Protein AF-0000000076797899 (afdb_homodimer)

Organism: Aegilops tauschii subsp. strangulata (NCBI:txid200361)

Radius of gyration: 22.34 Å; Cα contacts (8 Å, |Δi|>4): 438; chains: 2; bounding box: 58×106×41 Å

Secondary structure (DSSP, 8-state):
---------HHHHHHHHHHHHHHHHHHHHHHHHTSPPPSS--GGGT--PPPHHHHHHHHHHHHHHH--SBTSEEEEET-TTTHHHHHHHHTTBSEEEEEES-HHHHHHHHHHHHHTT-GGGEEEEE------S------/---------HHHHHHHHHHHHHHHHHHHHHHHHTSPPPSS--GGGT--PPPHHHHHHHHHHHHHHH--SBTSEEEEET-TTTHHHHHHHHTTBSEEEEEES-HHHHHHHHHHHHHTT-GGGEEEEE------S------

Structure (mmCIF, N/CA/C/O backbone):
data_AF-0000000076797899-model_v1
#
loop_
_entity.id
_entity.type
_entity.pdbx_description
1 pol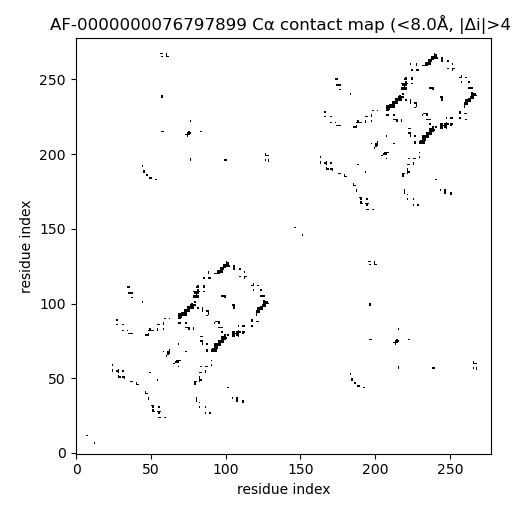ymer 'Methyltransferase small domain-containing protein'
#
loop_
_atom_site.group_PDB
_atom_site.id
_atom_site.type_symbol
_atom_site.label_atom_id
_atom_site.label_alt_id
_atom_site.label_comp_id
_atom_site.label_asym_id
_atom_site.label_entity_id
_atom_site.label_seq_id
_atom_site.pdbx_PDB_ins_code
_atom_site.Cartn_x
_atom_site.Cartn_y
_atom_site.Cartn_z
_atom_site.occupancy
_atom_site.B_iso_or_equiv
_atom_site.auth_seq_id
_atom_site.auth_comp_id
_atom_site.auth_asym_id
_atom_site.auth_atom_id
_atom_site.pdbx_PDB_model_num
ATOM 1 N N . ALA A 1 1 ? -27.312 48.469 20.828 1 38.84 1 ALA A N 1
ATOM 2 C CA . ALA A 1 1 ? -26.578 48.219 19.594 1 38.84 1 ALA A CA 1
ATOM 3 C C . ALA A 1 1 ? -26.172 46.75 19.484 1 38.84 1 ALA A C 1
ATOM 5 O O . ALA A 1 1 ? -25.344 46.281 20.266 1 38.84 1 ALA A O 1
ATOM 6 N N . GLY A 1 2 ? -27.016 45.688 19.062 1 38.16 2 GLY A N 1
ATOM 7 C CA . GLY A 1 2 ? -26.859 44.25 18.953 1 38.16 2 GLY A CA 1
ATOM 8 C C . GLY A 1 2 ? -25.797 43.844 17.953 1 38.16 2 GLY A C 1
ATOM 9 O O . GLY A 1 2 ? -25.781 44.344 16.812 1 38.16 2 GLY A O 1
ATOM 10 N N . ARG A 1 3 ? -24.562 43.531 18.344 1 47.59 3 ARG A N 1
ATOM 11 C CA . ARG A 1 3 ? -23.531 42.969 17.484 1 47.59 3 ARG A CA 1
ATOM 12 C C . ARG A 1 3 ? -24.078 41.875 16.562 1 47.59 3 ARG A C 1
ATOM 14 O O . ARG A 1 3 ? -24.516 40.844 17.047 1 47.59 3 ARG A O 1
ATOM 21 N N . GLU A 1 4 ? -24.781 42.125 15.523 1 46.66 4 GLU A N 1
ATOM 22 C CA . GLU A 1 4 ? -25.094 41.125 14.5 1 46.66 4 GLU A CA 1
ATOM 23 C C . GLU A 1 4 ? -23.828 40.406 14.023 1 46.66 4 GLU A C 1
ATOM 25 O O . GLU A 1 4 ? -22.891 41.062 13.547 1 46.66 4 GLU A O 1
ATOM 30 N N . GLY A 1 5 ? -23.375 39.281 14.602 1 52.5 5 GLY A N 1
ATOM 31 C CA . GLY A 1 5 ? -22.375 38.375 14.086 1 52.5 5 GLY A CA 1
ATOM 32 C C . GLY A 1 5 ? -22.469 38.156 12.586 1 52.5 5 GLY A C 1
ATOM 33 O O . GLY A 1 5 ? -23.5 37.656 12.094 1 52.5 5 GLY A O 1
ATOM 34 N N . THR A 1 6 ? -22.031 38.938 11.797 1 56.97 6 THR A N 1
ATOM 35 C CA . THR A 1 6 ? -22.031 38.781 10.352 1 56.97 6 THR A CA 1
ATOM 36 C C . THR A 1 6 ? -21.578 37.375 9.961 1 56.97 6 THR A C 1
ATOM 38 O O . THR A 1 6 ? -20.516 36.906 10.383 1 56.97 6 THR A O 1
ATOM 41 N N . SER A 1 7 ? -22.469 36.531 9.758 1 62.69 7 SER A N 1
ATOM 42 C CA . SER A 1 7 ? -22.219 35.219 9.172 1 62.69 7 SER A CA 1
ATOM 43 C C . SER A 1 7 ? -21.281 35.312 7.973 1 62.69 7 SER A C 1
ATOM 45 O O . SER A 1 7 ? -21.391 36.219 7.16 1 62.69 7 SER A O 1
ATOM 47 N N . PRO A 1 8 ? -20.219 34.719 8.07 1 69.25 8 PRO A N 1
ATOM 48 C CA . PRO A 1 8 ? -19.266 34.781 6.953 1 69.25 8 PRO A CA 1
ATOM 49 C C . PRO A 1 8 ? -19.938 34.5 5.605 1 69.25 8 PRO A C 1
ATOM 51 O O . PRO A 1 8 ? -20.906 33.75 5.535 1 69.25 8 PRO A O 1
ATOM 54 N N . THR A 1 9 ? -19.672 35.281 4.578 1 73.06 9 THR A N 1
ATOM 55 C CA . THR A 1 9 ? -20.125 35.094 3.211 1 73.06 9 THR A CA 1
ATOM 56 C C . THR A 1 9 ? -19.719 33.719 2.709 1 73.06 9 THR A C 1
ATOM 58 O O . THR A 1 9 ? -18.812 33.094 3.254 1 73.06 9 THR A O 1
ATOM 61 N N . PRO A 1 10 ? -20.469 33.125 1.783 1 72.25 10 PRO A N 1
ATOM 62 C CA . PRO A 1 10 ? -20.141 31.812 1.248 1 72.25 10 PRO A CA 1
ATOM 63 C C . PRO A 1 10 ? -18.688 31.703 0.803 1 72.25 10 PRO A C 1
ATOM 65 O O . PRO A 1 10 ? -18.047 30.672 1.004 1 72.25 10 PRO A O 1
ATOM 68 N N . ARG A 1 11 ? -18.172 32.75 0.248 1 74.56 11 ARG A N 1
ATOM 69 C CA . ARG A 1 11 ? -16.781 32.75 -0.181 1 74.56 11 ARG A CA 1
ATOM 70 C C . ARG A 1 11 ? -15.844 32.656 1.017 1 74.56 11 ARG A C 1
ATOM 72 O O . ARG A 1 11 ? -14.828 31.969 0.97 1 74.56 11 ARG A O 1
ATOM 79 N N . ARG A 1 12 ? -16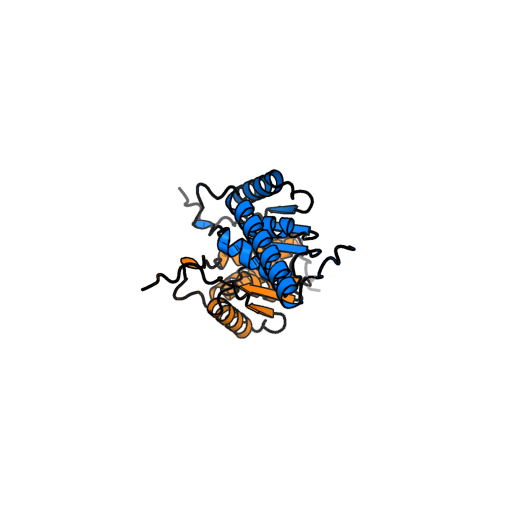.234 33.375 1.963 1 70.5 12 ARG A N 1
ATOM 80 C CA . ARG A 1 12 ? -15.406 33.344 3.166 1 70.5 12 ARG A CA 1
ATOM 81 C C . ARG A 1 12 ? -15.453 31.984 3.848 1 70.5 12 ARG A C 1
ATOM 83 O O . ARG A 1 12 ? -14.453 31.531 4.395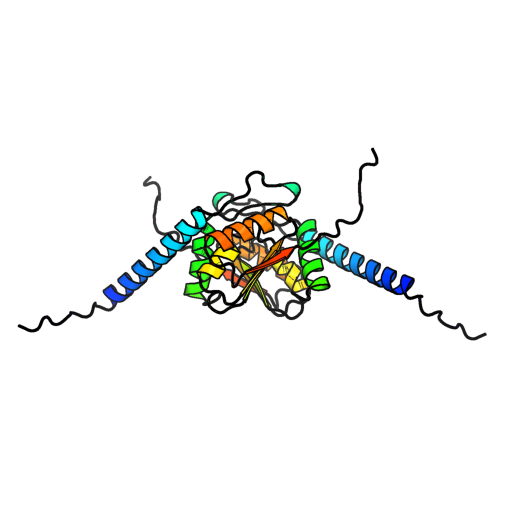 1 70.5 12 ARG A O 1
ATOM 90 N N . ARG A 1 13 ? -16.625 31.328 3.803 1 69.25 13 ARG A N 1
ATOM 91 C CA . ARG A 1 13 ? -16.766 30 4.398 1 69.25 13 ARG A CA 1
ATOM 92 C C . ARG A 1 13 ? -15.945 28.953 3.645 1 69.25 13 ARG A C 1
ATOM 94 O O . ARG A 1 13 ? -15.328 28.094 4.258 1 69.25 13 ARG A O 1
ATOM 101 N N . ARG A 1 14 ? -15.945 29.094 2.355 1 68.56 14 ARG A N 1
ATOM 102 C CA . ARG A 1 14 ? -15.156 28.172 1.548 1 68.56 14 ARG A CA 1
ATOM 103 C C . ARG A 1 14 ? -13.664 28.359 1.794 1 68.56 14 ARG A C 1
ATOM 105 O O . ARG A 1 14 ? -12.906 27.391 1.855 1 68.56 14 ARG A O 1
ATOM 112 N N . ARG A 1 15 ? -13.336 29.672 1.925 1 68.94 15 ARG A N 1
ATOM 113 C CA . ARG A 1 15 ? -11.938 29.984 2.203 1 68.94 15 ARG A CA 1
ATOM 114 C C . ARG A 1 15 ? -11.523 29.438 3.564 1 68.94 15 ARG A C 1
ATOM 116 O O . ARG A 1 15 ? -10.422 28.891 3.713 1 68.94 15 ARG A O 1
ATOM 123 N N . ARG A 1 16 ? -12.445 29.594 4.504 1 71.19 16 ARG A N 1
ATOM 124 C CA . ARG A 1 16 ? -12.125 29.109 5.84 1 71.19 16 ARG A CA 1
ATOM 125 C C . ARG A 1 16 ? -12 27.594 5.855 1 71.19 16 ARG A C 1
ATOM 127 O O . ARG A 1 16 ? -11.109 27.047 6.516 1 71.19 16 ARG A O 1
ATOM 134 N N . ARG A 1 17 ? -12.883 26.938 5.137 1 71.25 17 ARG A N 1
ATOM 135 C CA . ARG A 1 17 ? -12.797 25.484 5.062 1 71.25 17 ARG A CA 1
ATOM 136 C C . ARG A 1 17 ? -11.492 25.047 4.398 1 71.25 17 ARG A C 1
ATOM 138 O O . ARG A 1 17 ? -10.852 24.094 4.852 1 71.25 17 ARG A O 1
ATOM 145 N N . GLY A 1 18 ? -11.211 25.812 3.344 1 73.19 18 GLY A N 1
ATOM 146 C CA . GLY A 1 18 ? -9.953 25.562 2.658 1 73.19 18 GLY A CA 1
ATOM 147 C C . GLY A 1 18 ? -8.742 25.766 3.545 1 73.19 18 GLY A C 1
ATOM 148 O O . GLY A 1 18 ? -7.82 24.938 3.543 1 73.19 18 GLY A O 1
ATOM 149 N N . GLU A 1 19 ? -8.797 26.797 4.352 1 78.75 19 GLU A N 1
ATOM 150 C CA . GLU A 1 19 ? -7.707 27.078 5.277 1 78.75 19 GLU A CA 1
ATOM 151 C C . GLU A 1 19 ? -7.621 26.016 6.371 1 78.75 19 GLU A C 1
ATOM 153 O O . GLU A 1 19 ? -6.523 25.594 6.742 1 78.75 19 GLU A O 1
ATOM 158 N N . GLU A 1 20 ? -8.727 25.672 6.848 1 81.06 20 GLU A N 1
ATOM 159 C CA . GLU A 1 20 ? -8.758 24.641 7.879 1 81.06 20 GLU A CA 1
ATOM 160 C C . GLU A 1 20 ? -8.219 23.312 7.344 1 81.06 20 GLU A C 1
ATOM 162 O O . GLU A 1 20 ? -7.473 22.625 8.031 1 81.06 20 GLU A O 1
ATOM 167 N N . GLU A 1 21 ? -8.578 23.078 6.164 1 83.56 21 GLU A N 1
ATOM 168 C CA . GLU A 1 21 ? -8.102 21.844 5.527 1 83.56 21 GLU A CA 1
ATOM 169 C C . GLU A 1 21 ? -6.59 21.875 5.332 1 83.56 21 GLU A C 1
ATOM 171 O O . GLU A 1 21 ? -5.91 20.875 5.539 1 83.56 21 GLU A O 1
ATOM 176 N N . GLU A 1 22 ? -6.141 23 4.945 1 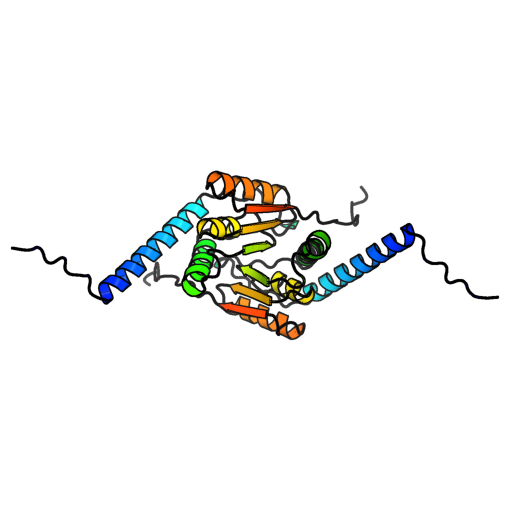84.75 22 GLU A N 1
ATOM 177 C CA . GLU A 1 22 ? -4.703 23.156 4.754 1 84.75 22 GLU A CA 1
ATOM 178 C C . GLU A 1 22 ? -3.945 22.984 6.066 1 84.75 22 GLU A C 1
ATOM 180 O O . GLU A 1 22 ? -2.852 22.422 6.09 1 84.75 22 GLU A O 1
ATOM 185 N N . MET A 1 23 ? -4.59 23.469 7.098 1 84.5 23 MET A N 1
ATOM 186 C CA . MET A 1 23 ? -3.963 23.344 8.406 1 84.5 23 MET A CA 1
ATOM 187 C C . MET A 1 23 ? -3.898 21.875 8.836 1 84.5 23 MET A C 1
ATOM 189 O O . MET A 1 23 ? -2.867 21.406 9.328 1 84.5 23 MET A O 1
ATOM 193 N N . LYS A 1 24 ? -4.969 21.188 8.586 1 90.31 24 LYS A N 1
ATOM 194 C CA . LYS A 1 24 ? -5.008 19.766 8.93 1 90.31 24 LYS A CA 1
ATOM 195 C C . LYS A 1 24 ? -3.973 18.984 8.125 1 90.31 24 LYS A C 1
ATOM 197 O O . LYS A 1 24 ? -3.33 18.078 8.656 1 90.31 24 LYS A O 1
ATOM 202 N N . LEU A 1 25 ? -3.848 19.406 6.875 1 91.75 25 LEU A N 1
ATOM 203 C CA . LEU A 1 25 ? -2.846 18.781 6.023 1 91.75 25 LEU A CA 1
ATOM 204 C C . LEU A 1 25 ? -1.438 19.062 6.539 1 91.75 25 LEU A C 1
ATOM 206 O O . LEU A 1 25 ? -0.607 18.156 6.613 1 91.75 25 LEU A O 1
ATOM 210 N N . LYS A 1 26 ? -1.156 20.266 6.922 1 93.38 26 LYS A N 1
ATOM 211 C CA . LYS A 1 26 ? 0.151 20.641 7.449 1 93.38 26 LYS A CA 1
ATOM 212 C C . LYS A 1 26 ? 0.44 19.938 8.766 1 93.38 26 LYS A C 1
ATOM 214 O O . LYS A 1 26 ? 1.571 19.5 9.016 1 93.38 26 LYS A O 1
ATOM 219 N N . GLN A 1 27 ? -0.584 19.828 9.531 1 95.38 27 GLN A N 1
ATOM 220 C CA . GLN A 1 27 ? -0.434 19.125 10.797 1 95.38 27 GLN A CA 1
ATOM 221 C C . GLN A 1 27 ? -0.107 17.641 10.562 1 95.38 27 GLN A C 1
ATOM 223 O O . GLN A 1 27 ? 0.79 17.094 11.203 1 95.38 27 GLN A O 1
ATOM 228 N N . LEU A 1 28 ? -0.826 17.062 9.672 1 96.12 28 LEU A N 1
ATOM 229 C CA . LEU A 1 28 ? -0.563 15.664 9.344 1 96.12 28 LEU A CA 1
ATOM 230 C C . LEU A 1 28 ? 0.855 15.492 8.812 1 96.12 28 LEU A C 1
ATOM 232 O O . LEU A 1 28 ? 1.572 14.578 9.227 1 96.12 28 LEU A O 1
ATOM 236 N N . GLU A 1 29 ? 1.265 16.344 7.93 1 96 29 GLU A N 1
ATOM 237 C CA . GLU A 1 29 ? 2.607 16.297 7.359 1 96 29 GLU A CA 1
ATOM 238 C C . GLU A 1 29 ? 3.674 16.438 8.438 1 96 29 GLU A C 1
ATOM 240 O O . GLU A 1 29 ? 4.691 15.75 8.414 1 96 29 GLU A O 1
ATOM 245 N N . GLY A 1 30 ? 3.422 17.359 9.336 1 97.62 30 GLY A N 1
ATOM 246 C CA . GLY A 1 30 ? 4.332 17.531 10.453 1 97.62 30 GLY A CA 1
ATOM 247 C C . GLY A 1 30 ? 4.473 16.297 11.312 1 97.62 30 GLY A C 1
ATOM 248 O O . GLY A 1 30 ? 5.586 15.898 11.664 1 97.62 30 GLY A O 1
ATOM 249 N N . LEU A 1 31 ? 3.412 15.648 11.633 1 97.19 31 LEU A N 1
ATOM 250 C CA . LEU A 1 31 ? 3.428 14.422 12.422 1 97.19 31 LEU A CA 1
ATOM 251 C C . LEU A 1 31 ? 4.188 13.32 11.695 1 97.19 31 LEU A C 1
ATOM 253 O O . LEU A 1 31 ? 5.012 12.625 12.297 1 97.19 31 LEU A O 1
ATOM 257 N N . LEU A 1 32 ? 3.963 13.211 10.438 1 97.19 32 LEU A N 1
ATOM 258 C CA . LEU A 1 32 ? 4.621 12.172 9.656 1 97.19 32 LEU A CA 1
ATOM 259 C C . LEU A 1 32 ? 6.113 12.453 9.523 1 97.19 32 LEU A C 1
ATOM 261 O O . LEU A 1 32 ? 6.918 11.531 9.414 1 97.19 32 LEU A O 1
ATOM 265 N N . GLY A 1 33 ? 6.441 13.734 9.523 1 97.19 33 GLY A N 1
ATOM 266 C CA . GLY A 1 33 ? 7.84 14.125 9.469 1 97.19 33 GLY A CA 1
ATOM 267 C C . GLY A 1 33 ? 8.625 13.688 10.695 1 97.19 33 GLY A C 1
ATOM 268 O O . GLY A 1 33 ? 9.859 13.602 10.648 1 97.19 33 GLY A O 1
ATOM 269 N N . GLY A 1 34 ? 7.969 13.367 11.758 1 96.88 34 GLY A N 1
ATOM 270 C CA . GLY A 1 34 ? 8.602 12.977 13.008 1 96.88 34 GLY A CA 1
ATOM 271 C C . GLY A 1 34 ? 8.711 11.469 13.172 1 96.88 34 GLY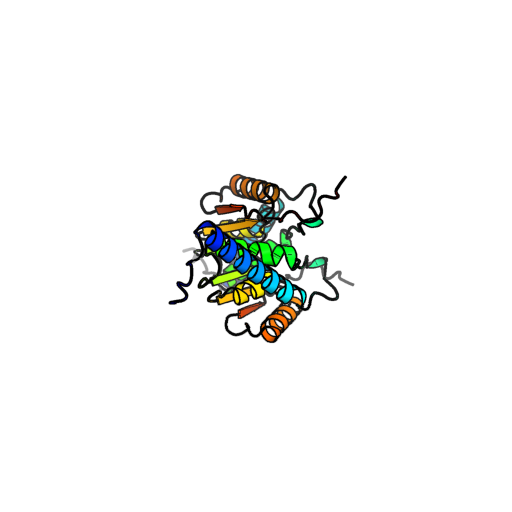 A C 1
ATOM 272 O O . GLY A 1 34 ? 9.273 10.984 14.156 1 96.88 34 GLY A O 1
ATOM 273 N N . LEU A 1 35 ? 8.297 10.719 12.227 1 97.06 35 LEU A N 1
ATOM 274 C CA . LEU A 1 35 ? 8.336 9.266 12.328 1 97.06 35 LEU A CA 1
ATOM 275 C C . LEU A 1 35 ? 9.773 8.75 12.211 1 97.06 35 LEU A C 1
ATOM 277 O O . LEU A 1 35 ? 10.578 9.32 11.461 1 97.06 35 LEU A O 1
ATOM 281 N N . THR A 1 36 ? 10.062 7.707 12.922 1 96.12 36 THR A N 1
ATOM 282 C CA . THR A 1 36 ? 11.352 7.035 12.773 1 96.12 36 THR A CA 1
ATOM 283 C C . THR A 1 36 ? 11.414 6.277 11.453 1 96.12 36 THR A C 1
ATOM 285 O O . THR A 1 36 ? 10.531 5.477 11.148 1 96.12 36 THR A O 1
ATOM 288 N N . GLN A 1 37 ? 12.398 6.637 10.734 1 94.56 37 GLN A N 1
ATOM 289 C CA . GLN A 1 37 ? 12.586 5.988 9.438 1 94.56 37 GLN A CA 1
ATOM 290 C C . GLN A 1 37 ? 13.711 4.957 9.5 1 94.56 37 GLN A C 1
ATOM 292 O O . GLN A 1 37 ? 14.391 4.836 10.523 1 94.56 37 GLN A O 1
ATOM 297 N N . PHE A 1 38 ? 13.812 4.23 8.336 1 92.38 38 PHE A N 1
ATOM 298 C CA . PHE A 1 38 ? 14.898 3.256 8.258 1 92.38 38 PHE A CA 1
ATOM 299 C C . PHE A 1 38 ? 16.25 3.936 8.453 1 92.38 38 PHE A C 1
ATOM 301 O O . PHE A 1 38 ? 16.547 4.926 7.785 1 92.38 38 PHE A O 1
ATOM 308 N N . SER A 1 39 ? 17 3.418 9.398 1 90.81 39 SER A N 1
ATOM 309 C CA . SER A 1 39 ? 18.359 3.912 9.531 1 90.81 39 SER A CA 1
ATOM 310 C C . SER A 1 39 ? 19.281 3.301 8.484 1 90.81 39 SER A C 1
ATOM 312 O O . SER A 1 39 ? 20.203 3.961 7.996 1 90.81 39 SER A O 1
ATOM 314 N N . ASP A 1 40 ? 19.031 2.041 8.125 1 91.06 40 ASP A N 1
ATOM 315 C CA . ASP A 1 40 ? 19.766 1.284 7.125 1 91.06 40 ASP A CA 1
ATOM 316 C C . ASP A 1 40 ? 18.812 0.488 6.227 1 91.06 40 ASP A C 1
ATOM 318 O O . ASP A 1 40 ? 18.672 -0.724 6.398 1 91.06 40 ASP A O 1
ATOM 322 N N . PRO A 1 41 ? 18.234 1.194 5.281 1 90 41 PRO A N 1
ATOM 323 C CA . PRO A 1 41 ? 17.281 0.479 4.426 1 90 41 PRO A CA 1
ATOM 324 C C . PRO A 1 41 ? 17.922 -0.683 3.672 1 90 41 PRO A C 1
ATOM 326 O O . PRO A 1 41 ? 19.062 -0.57 3.213 1 90 41 PRO A O 1
ATOM 329 N N . LYS A 1 42 ? 17.344 -1.815 3.656 1 90.31 42 LYS A N 1
ATOM 330 C CA . LYS A 1 42 ? 17.797 -2.998 2.928 1 90.31 42 LYS A CA 1
ATOM 331 C C . LYS A 1 42 ? 17.312 -2.969 1.481 1 90.31 42 LYS A C 1
ATOM 333 O O . LYS A 1 42 ? 16.172 -3.322 1.198 1 90.31 42 LYS A O 1
ATOM 338 N N . VAL A 1 43 ? 18.172 -2.676 0.609 1 85.62 43 VAL A N 1
ATOM 339 C CA . VAL A 1 43 ? 17.844 -2.537 -0.807 1 85.62 43 VAL A CA 1
ATOM 340 C C . VAL A 1 43 ? 17.359 -3.873 -1.359 1 85.62 43 VAL A C 1
ATOM 342 O O . VAL A 1 43 ? 16.469 -3.912 -2.203 1 85.62 43 VAL A O 1
ATOM 345 N N . GLU A 1 44 ? 17.938 -4.957 -0.736 1 86.62 44 GLU A N 1
ATOM 346 C CA . GLU A 1 44 ? 17.578 -6.297 -1.187 1 86.62 44 GLU A CA 1
ATOM 347 C C . GLU A 1 44 ? 16.125 -6.613 -0.865 1 86.62 44 GLU A C 1
ATOM 349 O O . GLU A 1 44 ? 15.5 -7.449 -1.525 1 86.62 44 GLU A O 1
ATOM 354 N N . LEU A 1 45 ? 15.555 -5.891 0.057 1 87 45 LEU A N 1
ATOM 355 C CA . LEU A 1 45 ? 14.164 -6.074 0.436 1 87 45 LEU A CA 1
ATOM 356 C C . LEU A 1 45 ? 13.289 -4.957 -0.125 1 87 45 LEU A C 1
ATOM 358 O O . LEU A 1 45 ? 12.102 -4.867 0.193 1 87 45 LEU A O 1
ATOM 362 N N . GLU A 1 46 ? 13.945 -4.074 -0.966 1 87.75 46 GLU A N 1
ATOM 363 C CA . GLU A 1 46 ? 13.227 -2.977 -1.606 1 87.75 46 GLU A CA 1
ATOM 364 C C . GLU A 1 46 ? 12.531 -2.094 -0.573 1 87.75 46 GLU A C 1
ATOM 366 O O . GLU A 1 46 ? 11.352 -1.778 -0.713 1 87.75 46 GLU A O 1
ATOM 371 N N . GLN A 1 47 ? 13.297 -1.738 0.373 1 89.5 47 GLN A N 1
ATOM 372 C CA . GLN A 1 47 ? 12.766 -0.879 1.426 1 89.5 47 GLN A CA 1
ATOM 373 C C . GLN A 1 47 ? 12.914 0.595 1.06 1 89.5 47 GLN A C 1
ATOM 375 O O . GLN A 1 47 ? 14.031 1.1 0.926 1 89.5 47 GLN A O 1
ATOM 380 N N . TYR A 1 48 ? 11.758 1.234 0.803 1 86.75 48 TYR A N 1
ATOM 381 C CA . TYR A 1 48 ? 11.664 2.664 0.532 1 86.75 48 TYR A CA 1
ATOM 382 C C . TYR A 1 48 ? 10.578 3.312 1.381 1 86.75 48 TYR A C 1
ATOM 384 O O . TYR A 1 48 ? 9.484 2.762 1.525 1 86.75 48 TYR A O 1
ATOM 392 N N . ALA A 1 49 ? 10.953 4.398 2 1 85.12 49 ALA A N 1
ATOM 393 C CA . ALA A 1 49 ? 9.953 5.113 2.793 1 85.12 49 ALA A CA 1
ATOM 394 C C . ALA A 1 49 ? 9.242 6.168 1.954 1 85.12 49 ALA A C 1
ATOM 396 O O . ALA A 1 49 ? 9.867 6.855 1.144 1 85.12 49 ALA A O 1
ATOM 397 N N . THR A 1 50 ? 7.945 6.219 2.068 1 89.56 50 THR A N 1
ATOM 398 C CA . THR A 1 50 ? 7.199 7.328 1.484 1 89.56 50 THR A CA 1
ATOM 399 C C . THR A 1 50 ? 7.398 8.602 2.299 1 89.56 50 THR A C 1
ATOM 401 O O . THR A 1 50 ? 7.164 8.617 3.51 1 89.56 50 THR A O 1
ATOM 404 N N . GLY A 1 51 ? 7.852 9.625 1.647 1 92.56 51 GLY A N 1
ATOM 405 C CA . GLY A 1 51 ? 8.078 10.883 2.344 1 92.56 51 GLY A CA 1
ATOM 406 C C . GLY A 1 51 ? 6.809 11.492 2.906 1 92.56 51 GLY A C 1
ATOM 407 O O . GLY A 1 51 ? 5.719 11.258 2.381 1 92.56 51 GLY A O 1
ATOM 408 N N . PRO A 1 52 ? 7.016 12.312 3.949 1 94.75 52 PRO A N 1
ATOM 409 C CA . PRO A 1 52 ? 5.859 12.906 4.625 1 94.75 52 PRO A CA 1
ATOM 410 C C . PRO A 1 52 ? 5.031 13.797 3.705 1 94.75 52 PRO A C 1
ATOM 412 O O . PRO A 1 52 ? 3.803 13.844 3.822 1 94.75 52 PRO A O 1
ATOM 415 N N . HIS A 1 53 ? 5.68 14.469 2.828 1 93.06 53 HIS A N 1
ATOM 416 C CA . HIS A 1 53 ? 4.977 15.375 1.928 1 93.06 53 HIS A CA 1
ATOM 417 C C . HIS A 1 53 ? 4.016 14.609 1.019 1 93.06 53 HIS A C 1
ATOM 419 O O . HIS A 1 53 ? 2.826 14.922 0.967 1 93.06 53 HIS A O 1
ATOM 425 N N . ILE A 1 54 ? 4.488 13.648 0.425 1 90.69 54 ILE A N 1
ATOM 426 C CA . ILE A 1 54 ? 3.686 12.852 -0.495 1 90.69 54 ILE A CA 1
ATOM 427 C C . ILE A 1 54 ? 2.643 12.055 0.287 1 90.69 54 ILE A C 1
ATOM 429 O O . ILE A 1 54 ? 1.464 12.039 -0.073 1 90.69 54 ILE A O 1
ATOM 433 N N . ALA A 1 55 ? 3.035 11.43 1.353 1 94.19 55 ALA A N 1
ATOM 434 C CA . ALA A 1 55 ? 2.139 10.609 2.166 1 94.19 55 ALA A CA 1
ATOM 435 C C . ALA A 1 55 ? 0.946 11.422 2.656 1 94.19 55 ALA A C 1
ATOM 437 O O . ALA A 1 55 ? -0.203 11 2.512 1 94.19 55 ALA A O 1
ATOM 438 N N . SER A 1 56 ? 1.234 12.602 3.201 1 94.75 56 SER A N 1
ATOM 439 C CA . SER A 1 56 ? 0.174 13.422 3.775 1 94.75 56 SER A CA 1
ATOM 440 C C . SER A 1 56 ? -0.824 13.859 2.707 1 94.75 56 SER A C 1
ATOM 442 O O . SER A 1 56 ? -2.037 13.758 2.906 1 94.75 56 SER A O 1
ATOM 444 N N . ARG A 1 57 ? -0.323 14.266 1.622 1 90.12 57 ARG A N 1
ATOM 445 C CA . ARG A 1 57 ? -1.192 14.766 0.562 1 90.12 57 ARG A CA 1
ATOM 446 C C . ARG A 1 57 ? -2.01 13.633 -0.055 1 90.12 57 ARG A C 1
ATOM 448 O O . ARG A 1 57 ? -3.201 13.797 -0.324 1 90.12 57 ARG A O 1
ATOM 455 N N . MET A 1 58 ? -1.344 12.531 -0.243 1 90.69 58 MET A N 1
ATOM 456 C CA . MET A 1 58 ? -2.037 11.375 -0.813 1 90.69 58 MET A CA 1
ATOM 457 C C . MET A 1 58 ? -3.193 10.938 0.081 1 90.69 58 MET A C 1
ATOM 459 O O . MET A 1 58 ? -4.324 10.797 -0.385 1 90.69 58 MET A O 1
ATOM 463 N N . LEU A 1 59 ? -2.975 10.805 1.306 1 92.94 59 LEU A N 1
ATOM 464 C CA . LEU A 1 59 ? -3.982 10.273 2.215 1 92.94 59 LEU A CA 1
ATOM 465 C C . LEU A 1 59 ? -5.027 11.328 2.549 1 92.94 59 LEU A C 1
ATOM 467 O O . LEU A 1 59 ? -6.211 11.016 2.701 1 92.94 59 LEU A O 1
ATOM 471 N N . TYR A 1 60 ? -4.543 12.547 2.652 1 91.12 60 TYR A N 1
ATOM 472 C CA . TYR A 1 60 ? -5.5 13.617 2.945 1 91.12 60 TYR A CA 1
ATOM 473 C C . TYR A 1 60 ? -6.496 13.781 1.807 1 91.12 60 TYR A C 1
ATOM 475 O O . TYR A 1 60 ? -7.699 13.922 2.043 1 91.12 60 TYR A O 1
ATOM 483 N N . THR A 1 61 ? -5.965 13.766 0.56 1 86.19 61 THR A N 1
ATOM 484 C CA . THR A 1 61 ? -6.832 13.859 -0.609 1 86.19 61 THR A CA 1
ATOM 485 C C . THR A 1 61 ? -7.762 12.656 -0.693 1 86.19 61 THR A C 1
ATOM 487 O O . THR A 1 61 ? -8.953 12.805 -0.983 1 86.19 61 THR A O 1
ATOM 490 N N . ALA A 1 62 ? -7.266 11.438 -0.452 1 87.75 62 ALA A N 1
ATOM 491 C CA . ALA A 1 62 ? -8.094 10.234 -0.456 1 87.75 62 ALA A CA 1
ATOM 492 C C . ALA A 1 62 ? -9.242 10.352 0.542 1 87.75 62 ALA A C 1
ATOM 494 O O . ALA A 1 62 ? -10.367 9.945 0.25 1 87.75 62 ALA A O 1
ATOM 495 N N . GLU A 1 63 ? -8.984 10.898 1.682 1 88.31 63 GLU A N 1
ATOM 496 C CA . GLU A 1 63 ? -10 11.055 2.719 1 88.31 63 GLU A CA 1
ATOM 497 C C . GLU A 1 63 ? -11.008 12.141 2.348 1 88.31 63 GLU A C 1
ATOM 499 O O . GLU A 1 63 ? -12.219 11.922 2.434 1 88.31 63 GLU A O 1
ATOM 504 N N . ASN A 1 64 ? -10.477 13.273 1.898 1 86 64 ASN A N 1
ATOM 505 C CA . ASN A 1 64 ? -11.328 14.438 1.688 1 86 64 ASN A CA 1
ATOM 506 C C . ASN A 1 64 ? -12.125 14.32 0.388 1 86 64 ASN A C 1
ATOM 508 O 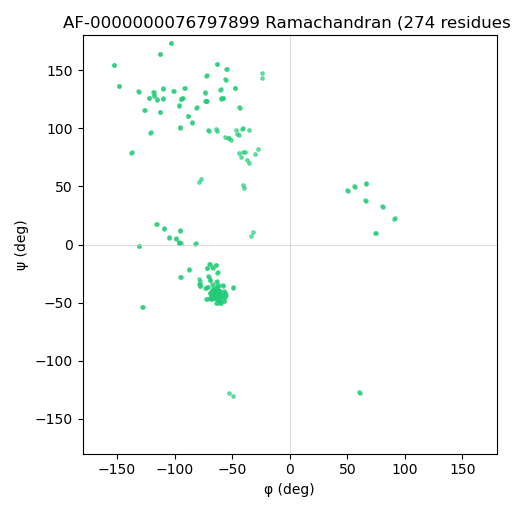O . ASN A 1 64 ? -13.242 14.836 0.29 1 86 64 ASN A O 1
ATOM 512 N N . SER A 1 65 ? -11.547 13.648 -0.592 1 81.25 65 SER A N 1
ATOM 513 C CA . SER A 1 65 ? -12.211 13.594 -1.893 1 81.25 65 SER A CA 1
ATOM 514 C C . SER A 1 65 ? -13.062 12.336 -2.021 1 81.25 65 SER A C 1
ATOM 516 O O . SER A 1 65 ? -14.086 12.344 -2.705 1 81.25 65 SER A O 1
ATOM 518 N N . PHE A 1 66 ? -12.68 11.25 -1.304 1 79.38 66 PHE A N 1
ATOM 519 C CA . PHE A 1 66 ? -13.336 9.984 -1.605 1 79.38 66 PHE A CA 1
ATOM 520 C C . PHE A 1 66 ? -13.82 9.305 -0.329 1 79.38 66 PHE A C 1
ATOM 522 O O . PHE A 1 66 ? -14.5 8.281 -0.385 1 79.38 66 PHE A O 1
ATOM 529 N N . ASP A 1 67 ? -13.57 9.898 0.792 1 82.88 67 ASP A N 1
ATOM 530 C CA . ASP A 1 67 ? -13.938 9.281 2.064 1 82.88 67 ASP A CA 1
ATOM 531 C C . ASP A 1 67 ? -13.438 7.84 2.139 1 82.88 67 ASP A C 1
ATOM 533 O O . ASP A 1 67 ? -14.18 6.941 2.535 1 82.88 67 ASP A O 1
ATOM 537 N N . ASP A 1 68 ? -12.211 7.703 1.764 1 83.75 68 ASP A N 1
ATOM 538 C CA . ASP A 1 68 ? -11.68 6.355 1.563 1 83.75 68 ASP A CA 1
ATOM 539 C C . ASP A 1 68 ? -10.883 5.891 2.781 1 83.75 68 ASP A C 1
ATOM 541 O O . ASP A 1 68 ? -10.32 4.797 2.777 1 83.75 68 ASP A O 1
ATOM 545 N N . ILE A 1 69 ? -10.852 6.664 3.883 1 90.62 69 ILE A N 1
ATOM 546 C CA . ILE A 1 69 ? -9.977 6.277 4.984 1 90.62 69 ILE A CA 1
ATOM 547 C C . ILE A 1 69 ? -10.766 6.25 6.289 1 90.62 69 ILE A C 1
ATOM 549 O O . ILE A 1 69 ? -10.859 5.211 6.949 1 90.62 69 ILE A O 1
ATOM 553 N N . SER A 1 70 ? -11.445 7.391 6.602 1 92.62 70 SER A N 1
ATOM 554 C CA . SER A 1 70 ? -12.164 7.488 7.863 1 92.62 70 SER A CA 1
ATOM 555 C C . SER A 1 70 ? -13.242 6.41 7.973 1 92.62 70 SER A C 1
ATOM 557 O O . SER A 1 70 ? -14.031 6.219 7.043 1 92.62 70 SER A O 1
ATOM 559 N N . GLY A 1 71 ? -13.172 5.672 9.031 1 92.69 71 GLY A N 1
ATOM 560 C CA . GLY A 1 71 ? -14.172 4.648 9.289 1 92.69 71 GLY A CA 1
ATOM 561 C C . GLY A 1 71 ? -14 3.418 8.414 1 92.69 71 GLY A C 1
ATOM 562 O O . GLY A 1 71 ? -14.852 2.525 8.414 1 92.69 71 GLY A O 1
ATOM 563 N N . LYS A 1 72 ? -12.898 3.326 7.703 1 89.69 72 LYS A N 1
ATOM 564 C CA . LYS A 1 72 ? -12.68 2.199 6.801 1 89.69 72 LYS A CA 1
ATOM 565 C C . LYS A 1 72 ? -11.531 1.318 7.289 1 89.69 72 LYS A C 1
ATOM 567 O O . LYS A 1 72 ? -10.82 1.682 8.227 1 89.69 72 LYS A O 1
ATOM 572 N N . VAL A 1 73 ? -11.523 0.162 6.715 1 88.06 73 VAL A N 1
ATOM 573 C CA . VAL A 1 73 ? -10.406 -0.743 6.961 1 88.06 73 VAL A CA 1
ATOM 574 C C . VAL A 1 73 ? -9.336 -0.557 5.883 1 88.06 73 VAL A C 1
ATOM 576 O O . VAL A 1 73 ? -9.648 -0.555 4.691 1 88.06 73 VAL A O 1
ATOM 579 N N . VAL A 1 74 ? -8.148 -0.312 6.363 1 89.62 74 VAL A N 1
ATOM 580 C CA . VAL A 1 74 ? -7.043 -0.061 5.445 1 89.62 74 VAL A CA 1
ATOM 581 C C . VAL A 1 74 ? -5.973 -1.137 5.621 1 89.62 74 VAL A C 1
ATOM 583 O O . VAL A 1 74 ? -5.582 -1.457 6.746 1 89.62 74 VAL A O 1
ATOM 586 N N . ALA A 1 75 ? -5.613 -1.716 4.496 1 88.88 75 ALA A N 1
ATOM 587 C CA . ALA A 1 75 ? -4.473 -2.625 4.473 1 88.88 75 ALA A CA 1
ATOM 588 C C . ALA A 1 75 ? -3.299 -2.012 3.711 1 88.88 75 ALA A C 1
ATOM 590 O O . ALA A 1 75 ? -3.484 -1.426 2.641 1 88.88 75 ALA A O 1
ATOM 591 N N . ASP A 1 76 ? -2.115 -2.082 4.254 1 92.06 76 ASP A N 1
ATOM 592 C CA . ASP A 1 76 ? -0.894 -1.574 3.637 1 92.06 76 ASP A CA 1
ATOM 593 C C . ASP A 1 76 ? 0.129 -2.691 3.443 1 92.06 76 ASP A C 1
ATOM 595 O O . ASP A 1 76 ? 0.862 -3.037 4.371 1 92.06 76 ASP A O 1
ATOM 599 N N . PHE A 1 77 ? 0.128 -3.25 2.188 1 91.25 77 PHE A N 1
ATOM 600 C CA . PHE A 1 77 ? 1.128 -4.258 1.854 1 91.25 77 PHE A CA 1
ATOM 601 C C . PHE A 1 77 ? 2.496 -3.617 1.654 1 91.25 77 PHE A C 1
ATOM 603 O O . PHE A 1 77 ? 2.629 -2.639 0.915 1 91.25 77 PHE A O 1
ATOM 610 N N . GLY A 1 78 ? 3.504 -4.188 2.301 1 91.69 78 GLY A N 1
ATOM 611 C CA . GLY A 1 78 ? 4.793 -3.516 2.32 1 91.69 78 GLY A CA 1
ATOM 612 C C . GLY A 1 78 ? 4.77 -2.201 3.078 1 91.69 78 GLY A C 1
ATOM 613 O O . GLY A 1 78 ? 5.215 -1.174 2.564 1 91.69 78 GLY A O 1
ATOM 614 N N . CYS A 1 79 ? 4.305 -2.254 4.246 1 93.75 79 CYS A N 1
ATOM 615 C CA . CYS A 1 79 ? 4.027 -1.026 4.984 1 93.75 79 CYS A CA 1
ATOM 616 C C . CYS A 1 79 ? 5.32 -0.35 5.422 1 93.75 79 CYS A C 1
ATOM 618 O O . CYS A 1 79 ? 5.324 0.833 5.77 1 93.75 79 CYS A O 1
ATOM 620 N N . GLY A 1 80 ? 6.449 -1.054 5.48 1 93.62 80 GLY A N 1
ATOM 621 C CA . GLY A 1 80 ? 7.707 -0.451 5.895 1 93.62 80 GLY A CA 1
ATOM 622 C C . GLY A 1 80 ? 7.664 0.105 7.305 1 93.62 80 GLY A C 1
ATOM 623 O O . GLY A 1 80 ? 7.234 -0.579 8.234 1 93.62 80 GLY A O 1
ATOM 624 N N . CYS A 1 81 ? 8.039 1.319 7.441 1 95.31 81 CYS A N 1
ATOM 625 C CA . CYS A 1 81 ? 8.047 1.946 8.758 1 95.31 81 CYS A CA 1
ATOM 626 C C . CYS A 1 81 ? 6.652 2.438 9.141 1 95.31 81 CYS A C 1
ATOM 628 O O . CYS A 1 81 ? 6.473 3.055 10.188 1 95.31 81 CYS A O 1
ATOM 630 N N . GLY A 1 82 ? 5.703 2.221 8.312 1 95.38 82 GLY A N 1
ATOM 631 C CA . GLY A 1 82 ? 4.305 2.426 8.656 1 95.38 82 GLY A CA 1
ATOM 632 C C . GLY A 1 82 ? 3.812 3.826 8.352 1 95.38 82 GLY A C 1
ATOM 633 O O . GLY A 1 82 ? 2.848 4.297 8.961 1 95.38 82 GLY A O 1
ATOM 634 N N . THR A 1 83 ? 4.465 4.531 7.457 1 96 83 THR A N 1
ATOM 635 C CA . THR A 1 83 ? 4.117 5.926 7.191 1 96 83 THR A CA 1
ATOM 636 C C . THR A 1 83 ? 2.676 6.043 6.711 1 96 83 THR A C 1
ATOM 638 O O . THR A 1 83 ? 1.885 6.797 7.277 1 96 83 THR A O 1
ATOM 641 N N . LEU A 1 84 ? 2.279 5.262 5.715 1 95.25 84 LEU A N 1
ATOM 642 C CA . LEU A 1 84 ? 0.927 5.336 5.172 1 95.25 84 LEU A CA 1
ATOM 643 C C . LEU A 1 84 ? -0.081 4.723 6.141 1 95.25 84 LEU A C 1
ATOM 645 O O . LEU A 1 84 ? -1.194 5.23 6.289 1 95.25 84 LEU A O 1
ATOM 649 N N . ALA A 1 85 ? 0.341 3.688 6.77 1 95 85 ALA A N 1
ATOM 650 C CA . ALA A 1 85 ? -0.519 3.041 7.758 1 95 85 ALA A CA 1
ATOM 651 C C . ALA A 1 85 ? -0.823 3.982 8.922 1 95 85 ALA A C 1
ATOM 653 O O . ALA A 1 85 ? -1.983 4.152 9.305 1 95 85 ALA A O 1
ATOM 654 N N . VAL A 1 86 ? 0.182 4.609 9.453 1 96.31 86 VAL A N 1
ATOM 655 C CA . VAL A 1 86 ? 0.026 5.539 10.562 1 96.31 86 VAL A CA 1
ATOM 656 C C . VAL A 1 86 ? -0.83 6.727 10.133 1 96.31 86 VAL A C 1
ATOM 658 O O . VAL A 1 86 ? -1.729 7.152 10.859 1 96.31 86 VAL A O 1
ATOM 661 N N . ALA A 1 87 ? -0.52 7.238 8.945 1 96.31 87 ALA A N 1
ATOM 662 C CA . ALA A 1 87 ? -1.315 8.344 8.414 1 96.31 87 ALA A CA 1
ATOM 663 C C . ALA A 1 87 ? -2.791 7.965 8.336 1 96.31 87 ALA A C 1
ATOM 665 O O . ALA A 1 87 ? -3.664 8.766 8.68 1 96.31 87 ALA A O 1
ATOM 666 N N . SER A 1 88 ? -3.094 6.762 7.91 1 95.56 88 SER A N 1
ATOM 667 C CA . SER A 1 88 ? -4.469 6.285 7.824 1 95.56 88 SER A CA 1
ATOM 668 C C . SER A 1 88 ? -5.145 6.281 9.188 1 95.56 88 SER A C 1
ATOM 670 O O . SER A 1 88 ? -6.297 6.699 9.32 1 95.56 88 SER A O 1
ATOM 672 N N . ALA A 1 89 ? -4.41 5.836 10.156 1 95.44 89 ALA A N 1
ATOM 673 C CA . ALA A 1 89 ? -4.934 5.812 11.516 1 95.44 89 ALA A CA 1
ATOM 674 C C . ALA A 1 89 ? -5.203 7.227 12.023 1 95.44 89 ALA A C 1
ATOM 676 O O . ALA A 1 89 ? -6.23 7.48 12.656 1 95.44 89 ALA A O 1
ATOM 677 N N . LEU A 1 90 ? -4.297 8.133 11.766 1 95.44 90 LEU A N 1
ATOM 678 C CA . LEU A 1 90 ? -4.438 9.523 12.188 1 95.44 90 LEU A CA 1
ATOM 679 C C . LEU A 1 90 ? -5.652 10.172 11.523 1 95.44 90 LEU A C 1
ATOM 681 O O . LEU A 1 90 ? -6.207 11.133 12.047 1 95.44 90 LEU A O 1
ATOM 685 N N . LEU A 1 91 ? -6.082 9.641 10.367 1 94.56 91 LEU A N 1
ATOM 686 C CA . LEU A 1 91 ? -7.242 10.148 9.641 1 94.56 91 LEU A CA 1
ATOM 687 C C . LEU A 1 91 ? -8.492 9.359 10 1 94.56 91 LEU A C 1
ATOM 689 O O . LEU A 1 91 ? -9.477 9.367 9.25 1 94.56 91 LEU A O 1
ATOM 693 N N . ASP A 1 92 ? -8.406 8.57 11.039 1 94.62 92 ASP A N 1
ATOM 694 C CA . ASP A 1 92 ? -9.547 7.93 11.695 1 94.62 92 ASP A CA 1
ATOM 695 C C . ASP A 1 92 ? -10 6.691 10.922 1 94.62 92 ASP A C 1
ATOM 697 O O . ASP A 1 92 ? -11.195 6.414 10.828 1 94.62 92 ASP A O 1
ATOM 701 N N . ALA A 1 93 ? -9.055 6.051 10.336 1 93.94 93 ALA A N 1
ATOM 702 C CA . ALA A 1 93 ? -9.383 4.715 9.844 1 93.94 93 ALA A CA 1
ATOM 703 C C . ALA A 1 93 ? -9.922 3.836 10.977 1 93.94 93 ALA A C 1
ATOM 705 O O . ALA A 1 93 ? -9.461 3.93 12.117 1 93.94 93 ALA A O 1
ATOM 706 N N . GLU A 1 94 ? -10.93 2.994 10.617 1 93.44 94 GLU A N 1
ATOM 707 C CA . GLU A 1 94 ? -11.477 2.098 11.633 1 93.44 94 GLU A CA 1
ATOM 708 C C . GLU A 1 94 ? -10.445 1.061 12.07 1 93.44 94 GLU A C 1
ATOM 710 O O . GLU A 1 94 ? -10.273 0.815 13.266 1 93.44 94 GLU A O 1
ATOM 715 N N . HIS A 1 95 ? -9.789 0.477 11.141 1 92.5 95 HIS A N 1
ATOM 716 C CA . HIS A 1 95 ? -8.734 -0.505 11.375 1 92.5 95 HIS A CA 1
ATOM 717 C C . HIS A 1 95 ? -7.672 -0.443 10.281 1 92.5 95 HIS A C 1
ATOM 719 O O . HIS A 1 95 ? -7.992 -0.277 9.109 1 92.5 95 HIS A O 1
ATOM 725 N N . VAL A 1 96 ? -6.414 -0.511 10.789 1 93.62 96 VAL A N 1
ATOM 726 C CA . VAL A 1 96 ? -5.289 -0.483 9.859 1 93.62 96 VAL A CA 1
ATOM 727 C C . VAL A 1 96 ? -4.43 -1.731 10.047 1 93.62 96 VAL A C 1
ATOM 729 O O . VAL A 1 96 ? -4.035 -2.055 11.164 1 93.62 96 VAL A O 1
ATOM 732 N N . THR A 1 97 ? -4.23 -2.416 8.953 1 91.38 97 THR A N 1
ATOM 733 C CA . THR A 1 97 ? -3.328 -3.562 8.977 1 91.38 97 THR A CA 1
ATOM 734 C C . THR A 1 97 ? -2.082 -3.287 8.141 1 91.38 97 THR A C 1
ATOM 736 O O . THR A 1 97 ? -2.18 -3.035 6.934 1 91.38 97 THR A O 1
ATOM 739 N N . GLY A 1 98 ? -0.948 -3.201 8.734 1 92.69 98 GLY A N 1
ATOM 740 C CA . GLY A 1 98 ? 0.333 -3.125 8.047 1 92.69 98 GLY A CA 1
ATOM 741 C C . GLY A 1 98 ? 1.004 -4.477 7.887 1 92.69 98 GLY A C 1
ATOM 742 O O . GLY A 1 98 ? 1.214 -5.191 8.867 1 92.69 98 GLY A O 1
ATOM 743 N N . ILE A 1 99 ? 1.344 -4.82 6.676 1 91.19 99 ILE A N 1
ATOM 744 C CA . ILE A 1 99 ? 1.951 -6.113 6.375 1 91.19 99 ILE A CA 1
ATOM 745 C C . ILE A 1 99 ? 3.344 -5.902 5.785 1 91.19 99 ILE A C 1
ATOM 747 O O . ILE A 1 99 ? 3.527 -5.074 4.891 1 91.19 99 ILE A O 1
ATOM 751 N N . ASP A 1 100 ? 4.34 -6.602 6.285 1 92.19 100 ASP A N 1
ATOM 752 C CA . ASP A 1 100 ? 5.703 -6.531 5.762 1 92.19 100 ASP A CA 1
ATOM 753 C C . ASP A 1 100 ? 6.453 -7.836 6.016 1 92.19 100 ASP A C 1
ATOM 755 O O . ASP A 1 100 ? 6.105 -8.594 6.922 1 92.19 100 ASP A O 1
ATOM 759 N N . ILE A 1 101 ? 7.367 -8.078 5.242 1 89.38 101 ILE A N 1
ATOM 760 C CA . ILE A 1 101 ? 8.125 -9.32 5.363 1 89.38 101 ILE A CA 1
ATOM 761 C C . ILE A 1 101 ? 9.281 -9.117 6.344 1 89.38 101 ILE A C 1
ATOM 763 O O . ILE A 1 101 ? 9.883 -10.086 6.812 1 89.38 101 ILE A O 1
ATOM 767 N N . ASP A 1 102 ? 9.688 -7.906 6.574 1 92.19 102 ASP A N 1
ATOM 768 C CA . ASP A 1 102 ? 10.828 -7.586 7.43 1 92.19 102 ASP A CA 1
ATOM 769 C C . ASP A 1 102 ? 10.367 -7.23 8.844 1 92.19 102 ASP A C 1
ATOM 771 O O . ASP A 1 102 ? 9.672 -6.234 9.047 1 92.19 102 ASP A O 1
ATOM 775 N N . LEU A 1 103 ? 10.82 -7.984 9.781 1 90.62 103 LEU A N 1
ATOM 776 C CA . LEU A 1 103 ? 10.461 -7.781 11.18 1 90.62 103 LEU A CA 1
ATOM 777 C C . LEU A 1 103 ? 10.914 -6.41 11.664 1 90.62 103 LEU A C 1
ATOM 779 O O . LEU A 1 103 ? 10.211 -5.75 12.43 1 90.62 103 LEU A O 1
ATOM 783 N N . GLN A 1 104 ? 12.047 -5.98 11.273 1 92.69 104 GLN A N 1
ATOM 784 C CA . GLN A 1 104 ? 12.555 -4.676 11.695 1 92.69 104 GLN A CA 1
ATOM 785 C C . GLN A 1 104 ? 11.641 -3.551 11.219 1 92.69 104 GLN A C 1
ATOM 787 O O . GLN A 1 104 ? 11.422 -2.576 11.938 1 92.69 104 GLN A O 1
ATOM 792 N N . SER A 1 105 ? 11.172 -3.664 9.961 1 93.94 105 SER A N 1
ATOM 793 C CA . SER A 1 105 ? 10.219 -2.693 9.43 1 93.94 105 SER A CA 1
ATOM 794 C C . SER A 1 105 ? 8.984 -2.59 10.32 1 93.94 105 SER A C 1
ATOM 796 O O . SER A 1 105 ? 8.547 -1.488 10.664 1 93.94 105 SER A O 1
ATOM 798 N N . LEU A 1 106 ? 8.477 -3.705 10.758 1 93.88 106 LEU A N 1
ATOM 799 C CA . LEU A 1 106 ? 7.242 -3.744 11.547 1 93.88 106 LEU A CA 1
ATOM 800 C C . LEU A 1 106 ? 7.477 -3.195 12.945 1 93.88 106 LEU A C 1
ATOM 802 O O . LEU A 1 106 ? 6.594 -2.553 13.523 1 93.88 106 LEU A O 1
ATOM 806 N N . GLU A 1 107 ? 8.633 -3.48 13.477 1 94.75 107 GLU A N 1
ATOM 807 C CA . GLU A 1 107 ? 8.977 -2.934 14.781 1 94.75 107 GLU A CA 1
ATOM 808 C C . GLU A 1 107 ? 9 -1.408 14.758 1 94.75 107 GLU A C 1
ATOM 810 O O . GLU A 1 107 ? 8.484 -0.754 15.664 1 94.75 107 GLU A O 1
ATOM 815 N N . LEU A 1 108 ? 9.586 -0.882 13.711 1 95.94 108 LEU A N 1
ATOM 816 C CA . LEU A 1 108 ? 9.617 0.567 13.547 1 95.94 108 LEU A CA 1
ATOM 817 C C . LEU A 1 108 ? 8.211 1.122 13.367 1 95.94 108 LEU A C 1
ATOM 819 O O . LEU A 1 108 ? 7.867 2.162 13.938 1 95.94 108 LEU A O 1
ATOM 823 N N . ALA A 1 109 ? 7.387 0.407 12.578 1 96.06 109 ALA A N 1
ATOM 824 C CA . ALA A 1 109 ? 6.004 0.823 12.359 1 96.06 109 ALA A CA 1
ATOM 825 C C . ALA A 1 109 ? 5.23 0.849 13.68 1 96.06 109 ALA A C 1
ATOM 827 O O . ALA A 1 109 ? 4.473 1.787 13.938 1 96.06 109 ALA A O 1
ATOM 828 N N . GLN A 1 110 ? 5.449 -0.174 14.453 1 95.69 110 GLN A N 1
ATOM 829 C CA . GLN A 1 110 ? 4.789 -0.26 15.75 1 95.69 110 GLN A CA 1
ATOM 830 C C . GLN A 1 110 ? 5.234 0.875 16.672 1 95.69 110 GLN A C 1
ATOM 832 O O . GLN A 1 110 ? 4.414 1.465 17.375 1 95.69 110 GLN A O 1
ATOM 837 N N . GLU A 1 111 ? 6.492 1.107 16.719 1 96.69 111 GLU A N 1
ATOM 838 C CA . GLU A 1 111 ? 7.023 2.213 17.516 1 96.69 111 GLU A CA 1
ATOM 839 C C . GLU A 1 111 ? 6.402 3.541 17.094 1 96.69 111 GLU A C 1
ATOM 841 O O . GLU A 1 111 ? 5.988 4.332 17.938 1 96.69 111 GLU A O 1
ATOM 846 N N . ASN A 1 112 ? 6.34 3.75 15.797 1 97.38 112 ASN A N 1
ATOM 847 C CA . ASN A 1 112 ? 5.746 4.973 15.266 1 97.38 112 ASN A CA 1
ATOM 848 C C . ASN A 1 112 ? 4.273 5.09 15.648 1 97.38 112 ASN A C 1
ATOM 850 O O . ASN A 1 112 ? 3.811 6.164 16.031 1 97.38 112 ASN A O 1
ATOM 854 N N . ALA A 1 113 ? 3.518 3.98 15.57 1 96.69 113 ALA A N 1
ATOM 855 C CA . ALA A 1 113 ? 2.105 3.973 15.945 1 96.69 113 ALA A CA 1
ATOM 856 C C . ALA A 1 113 ? 1.932 4.27 17.438 1 96.69 113 ALA A C 1
ATOM 858 O O . ALA A 1 113 ? 1.002 4.977 17.828 1 96.69 113 ALA A O 1
ATOM 859 N N . THR A 1 114 ? 2.803 3.732 18.234 1 96.38 114 THR A N 1
ATOM 860 C CA . THR A 1 114 ? 2.764 3.941 19.672 1 96.38 114 THR A CA 1
ATOM 861 C C . THR A 1 114 ? 3.088 5.391 20.016 1 96.38 114 THR A C 1
ATOM 863 O O . THR A 1 114 ? 2.396 6.012 20.828 1 96.38 114 THR A O 1
ATOM 866 N N . ASP A 1 115 ? 4.125 5.91 19.422 1 96.19 115 ASP A N 1
ATOM 867 C CA . ASP A 1 115 ? 4.562 7.281 19.688 1 96.19 115 ASP A CA 1
ATOM 868 C C . ASP A 1 115 ? 3.447 8.281 19.391 1 96.19 115 ASP A C 1
ATOM 870 O O . ASP A 1 115 ? 3.311 9.289 20.078 1 96.19 115 ASP A O 1
ATOM 874 N N . LEU A 1 116 ? 2.66 7.988 18.344 1 96.44 116 LEU A N 1
ATOM 875 C CA . LEU A 1 116 ? 1.604 8.906 17.938 1 96.44 116 LEU A CA 1
ATOM 876 C C . LEU A 1 116 ? 0.269 8.516 18.562 1 96.44 116 LEU A C 1
ATOM 878 O O . LEU A 1 116 ? -0.765 9.117 18.266 1 96.44 116 LEU A O 1
ATOM 882 N N . GLU A 1 117 ? 0.253 7.477 19.359 1 95.12 117 GLU A N 1
ATOM 883 C CA . GLU A 1 117 ? -0.892 7.02 20.156 1 95.12 117 GLU A CA 1
ATOM 884 C C . GLU A 1 117 ? -2.031 6.559 19.25 1 95.12 117 GLU A C 1
ATOM 886 O O . GLU A 1 117 ? -3.197 6.863 19.5 1 95.12 117 GLU A O 1
ATOM 891 N N . VAL A 1 118 ? -1.722 5.906 18.141 1 93.69 118 VAL A N 1
ATOM 892 C CA . VAL A 1 118 ? -2.738 5.359 17.25 1 93.69 118 VAL A CA 1
ATOM 893 C C . VAL A 1 118 ? -2.629 3.836 17.219 1 93.69 118 VAL A C 1
ATOM 895 O O . VAL A 1 118 ? -3.197 3.186 16.328 1 93.69 118 VAL A O 1
ATOM 898 N N . CYS A 1 119 ? -2.004 3.23 18.109 1 87 119 CYS A N 1
ATOM 899 C CA . CYS A 1 119 ? -1.714 1.802 18.125 1 87 119 CYS A CA 1
ATOM 900 C C . CYS A 1 119 ? -2.984 0.988 18.344 1 87 119 CYS A C 1
ATOM 902 O O . CYS A 1 119 ? -3.053 -0.179 17.953 1 87 119 CYS A O 1
ATOM 904 N N . CYS A 1 120 ? -4.012 1.542 18.781 1 84.31 120 CYS A N 1
ATOM 905 C CA . CYS A 1 120 ? -5.23 0.828 19.141 1 84.31 120 CYS A CA 1
ATOM 906 C C . CYS A 1 120 ? -5.945 0.314 17.891 1 84.31 120 CYS A C 1
ATOM 908 O O . CYS A 1 120 ? -6.645 -0.701 17.953 1 84.31 120 CYS A O 1
ATOM 910 N N . CYS A 1 121 ? -5.785 0.929 16.828 1 85.31 121 CYS A N 1
ATOM 911 C CA . CYS A 1 121 ? -6.477 0.494 15.617 1 85.31 121 CYS A CA 1
ATOM 912 C C . CYS A 1 121 ? -5.496 -0.114 14.617 1 85.31 121 CYS A C 1
ATOM 914 O O . CYS A 1 121 ? -5.836 -0.312 13.453 1 85.31 121 CYS A O 1
ATOM 916 N N . PHE A 1 122 ? -4.312 -0.407 15.078 1 88.5 122 PHE A N 1
ATOM 917 C CA . PHE A 1 122 ? -3.246 -0.874 14.203 1 88.5 122 PHE A CA 1
ATOM 918 C C . PHE A 1 122 ? -2.941 -2.346 14.453 1 88.5 122 PHE A C 1
ATOM 920 O O . PHE A 1 122 ? -2.777 -2.764 15.602 1 88.5 122 PHE A O 1
ATOM 927 N N . HIS A 1 123 ? -2.992 -3.162 13.398 1 87.94 123 HIS A N 1
ATOM 928 C CA . HIS A 1 123 ? -2.553 -4.551 13.438 1 87.94 123 HIS A CA 1
ATOM 929 C C . HIS A 1 123 ? -1.347 -4.773 12.531 1 87.94 123 HIS A C 1
ATOM 931 O O . HIS A 1 123 ? -1.366 -4.391 11.359 1 87.94 123 HIS A O 1
ATOM 937 N N . PHE A 1 124 ? -0.285 -5.281 13.078 1 87.56 124 PHE A N 1
ATOM 938 C CA . PHE A 1 124 ? 0.922 -5.594 12.32 1 87.56 124 PHE A CA 1
ATOM 939 C C . PHE A 1 124 ? 0.998 -7.086 12.016 1 87.56 124 PHE A C 1
ATOM 941 O O . PHE A 1 124 ? 0.781 -7.918 12.906 1 87.56 124 PHE A O 1
ATOM 948 N N . GLN A 1 125 ? 1.261 -7.379 10.867 1 86.06 125 GLN A N 1
ATOM 949 C CA . GLN A 1 125 ? 1.363 -8.773 10.445 1 86.06 125 GLN A CA 1
ATOM 950 C C . GLN A 1 125 ? 2.699 -9.047 9.766 1 86.06 125 GLN A C 1
ATOM 952 O O . GLN A 1 125 ? 3.018 -8.43 8.742 1 86.06 125 GLN A O 1
ATOM 957 N N . LEU A 1 126 ? 3.459 -9.906 10.422 1 86.06 126 LEU A N 1
ATOM 958 C CA . LEU A 1 126 ? 4.703 -10.359 9.812 1 86.06 126 LEU A CA 1
ATOM 959 C C . LEU A 1 126 ? 4.438 -11.469 8.805 1 86.06 126 LEU A C 1
ATOM 961 O O . LEU A 1 126 ? 3.789 -12.469 9.125 1 86.06 126 LEU A O 1
ATOM 965 N N . GLN A 1 127 ? 4.773 -11.164 7.578 1 79.06 127 GLN A N 1
ATOM 966 C CA . GLN A 1 127 ? 4.723 -12.219 6.574 1 79.06 127 GLN A CA 1
ATOM 967 C C . GLN A 1 127 ? 6.09 -12.875 6.391 1 79.06 127 GLN A C 1
ATOM 969 O O . GLN A 1 127 ? 7.047 -12.211 5.969 1 79.06 127 GLN A O 1
ATOM 974 N N . GLN A 1 128 ? 6.219 -13.984 6.977 1 64.31 128 GLN A N 1
ATOM 975 C CA . GLN A 1 128 ? 7.488 -14.695 6.852 1 64.31 128 GLN A CA 1
ATOM 976 C C . GLN A 1 128 ? 7.672 -15.25 5.441 1 64.31 128 GLN A C 1
ATOM 978 O O . GLN A 1 128 ? 6.781 -15.914 4.906 1 64.31 128 GLN A O 1
ATOM 983 N N . LEU A 1 129 ? 8.414 -14.578 4.602 1 55.62 129 LEU A N 1
ATOM 984 C CA . LEU A 1 129 ? 8.711 -15.133 3.287 1 55.62 129 LEU A CA 1
ATOM 985 C C . LEU A 1 129 ? 9.367 -16.5 3.416 1 55.62 129 LEU A C 1
ATOM 987 O O . LEU A 1 129 ? 10.266 -16.703 4.234 1 55.62 129 LEU A O 1
ATOM 991 N N . LEU A 1 130 ? 8.664 -17.547 3.398 1 44.97 130 LEU A N 1
ATOM 992 C CA . LEU A 1 130 ? 9.391 -18.797 3.234 1 44.97 130 LEU A CA 1
ATOM 993 C C . LEU A 1 130 ? 10.508 -18.656 2.205 1 44.97 130 LEU A C 1
ATOM 995 O O . LEU A 1 130 ? 10.242 -18.609 1.001 1 44.97 130 LEU A O 1
ATOM 999 N N . LEU A 1 131 ? 11.383 -17.656 2.32 1 40.19 131 LEU A N 1
ATOM 1000 C CA . LEU A 1 131 ? 12.508 -17.797 1.408 1 40.19 131 LEU A CA 1
ATOM 1001 C C . LEU A 1 131 ? 12.914 -19.266 1.276 1 40.19 131 LEU A C 1
ATOM 1003 O O . LEU A 1 131 ? 13.242 -19.906 2.271 1 40.19 131 LEU A O 1
ATOM 1007 N N . SER A 1 132 ? 12.312 -20.078 0.702 1 37.25 132 SER A N 1
ATOM 1008 C CA . SER A 1 132 ? 12.977 -21.328 0.379 1 37.25 132 SER A CA 1
ATOM 1009 C C . SER A 1 132 ? 14.492 -21.156 0.32 1 37.25 132 SER A C 1
ATOM 1011 O O . SER A 1 132 ? 14.984 -20.047 0.125 1 37.25 132 SER A O 1
ATOM 1013 N N . GLU A 1 133 ? 15.227 -22.312 0.74 1 36.16 133 GLU A N 1
ATOM 1014 C CA . GLU A 1 133 ? 16.609 -22.766 0.634 1 36.16 133 GLU A CA 1
ATOM 1015 C C . GLU A 1 133 ? 17.25 -22.297 -0.678 1 36.16 133 GLU A C 1
ATOM 1017 O O . GLU A 1 133 ? 18.266 -22.844 -1.101 1 36.16 133 GLU A O 1
ATOM 1022 N N . ALA A 1 134 ? 16.891 -21.609 -1.476 1 34.91 134 ALA A N 1
ATOM 1023 C CA . ALA A 1 134 ? 17.922 -21.609 -2.518 1 34.91 134 ALA A CA 1
ATOM 1024 C C . ALA A 1 134 ? 19.297 -21.297 -1.933 1 34.91 134 ALA A C 1
ATOM 1026 O O . ALA A 1 134 ? 20.156 -22.172 -1.841 1 34.91 134 ALA A O 1
ATOM 1027 N N . ASN A 1 135 ? 20.188 -20.141 -2.572 1 31.22 135 ASN A N 1
ATOM 1028 C CA . ASN A 1 135 ? 21.641 -20.203 -2.635 1 31.22 135 ASN A CA 1
ATOM 1029 C C . ASN A 1 135 ? 22.281 -19.844 -1.291 1 31.22 135 ASN A C 1
ATOM 1031 O O . ASN A 1 135 ? 22.391 -18.672 -0.944 1 31.22 135 ASN A O 1
ATOM 1035 N N . LYS A 1 136 ? 22.031 -20.375 -0.177 1 29.59 136 LYS A N 1
ATOM 1036 C CA . LYS A 1 136 ? 23.25 -20.359 0.638 1 29.59 136 LYS A CA 1
ATOM 1037 C C . LYS A 1 136 ? 24.484 -20.688 -0.202 1 29.59 136 LYS A C 1
ATOM 1039 O O . LYS A 1 136 ? 24.516 -21.719 -0.868 1 29.59 136 LYS A O 1
ATOM 1044 N N . PRO A 1 137 ? 25.234 -19.547 -0.575 1 27.23 137 PRO A N 1
ATOM 1045 C CA . PRO A 1 137 ? 26.516 -20.094 -1.041 1 27.23 137 PRO A CA 1
ATOM 1046 C C . PRO A 1 137 ? 27.031 -21.234 -0.153 1 27.23 137 PRO A C 1
ATOM 1048 O O . PRO A 1 137 ? 26.734 -21.266 1.042 1 27.23 137 PRO A O 1
ATOM 1051 N N . SER A 1 138 ? 26.844 -22.391 -0.541 1 26.88 138 SER A N 1
ATOM 1052 C CA . SER A 1 138 ? 27.844 -23.297 0.006 1 26.88 138 SER A CA 1
ATOM 1053 C C . SER A 1 138 ? 29.172 -22.578 0.239 1 26.88 138 SER A C 1
ATOM 1055 O O . SER A 1 138 ? 29.859 -22.219 -0.714 1 26.88 138 SER A O 1
ATOM 1057 N N . TYR A 1 139 ? 29.281 -21.797 1.32 1 20.39 139 TYR A N 1
ATOM 1058 C CA . TYR A 1 139 ? 30.672 -21.703 1.75 1 20.39 139 TYR A CA 1
ATOM 1059 C C . TYR A 1 139 ? 31.141 -23.031 2.35 1 20.39 139 TYR A C 1
ATOM 1061 O O . TYR A 1 139 ? 30.344 -23.781 2.908 1 20.39 139 TYR A O 1
ATOM 1069 N N . ALA B 1 1 ? -8.273 -57.969 -11.539 1 38.72 1 ALA B N 1
ATOM 1070 C CA . ALA B 1 1 ? -7.281 -57.25 -10.75 1 38.72 1 ALA B CA 1
ATOM 1071 C C . ALA B 1 1 ? -7.609 -55.75 -10.695 1 38.72 1 ALA B C 1
ATOM 1073 O O . ALA B 1 1 ? -7.539 -55.062 -11.711 1 38.72 1 ALA B O 1
ATOM 1074 N N . GLY B 1 2 ? -8.539 -55.156 -9.828 1 39.25 2 GLY B N 1
ATOM 1075 C CA . GLY B 1 2 ? -9.023 -53.781 -9.648 1 39.25 2 GLY B CA 1
ATOM 1076 C C . GLY B 1 2 ? -7.938 -52.812 -9.195 1 39.25 2 GLY B C 1
ATOM 1077 O O . GLY B 1 2 ? -7.18 -53.125 -8.273 1 39.25 2 GLY B O 1
ATOM 1078 N N . ARG B 1 3 ? -7.328 -52 -10.07 1 48.19 3 ARG B N 1
ATOM 1079 C CA . ARG B 1 3 ? -6.383 -50.938 -9.711 1 48.19 3 ARG B CA 1
ATOM 1080 C C . ARG B 1 3 ? -6.891 -50.156 -8.516 1 48.19 3 ARG B C 1
ATOM 1082 O O . ARG B 1 3 ? -7.922 -49.469 -8.602 1 48.19 3 ARG B O 1
ATOM 1089 N N . GLU B 1 4 ? -6.812 -50.562 -7.285 1 47.47 4 GLU B N 1
ATOM 1090 C CA . GLU B 1 4 ? -7.039 -49.688 -6.121 1 47.47 4 GLU B CA 1
ATOM 1091 C C . GLU B 1 4 ? -6.184 -48.438 -6.184 1 47.47 4 GLU B C 1
ATOM 1093 O O . GLU B 1 4 ? -4.961 -48.5 -6.289 1 47.47 4 GLU B O 1
ATOM 1098 N N . GLY B 1 5 ? -6.629 -47.312 -6.75 1 52.75 5 GLY B N 1
ATOM 1099 C CA . GLY B 1 5 ? -6.031 -46 -6.648 1 52.75 5 GLY B CA 1
ATOM 1100 C C . GLY B 1 5 ? -5.516 -45.656 -5.258 1 52.75 5 GLY B C 1
ATOM 1101 O O . GLY B 1 5 ? -6.281 -45.625 -4.297 1 52.75 5 GLY B O 1
ATOM 1102 N N . THR B 1 6 ? -4.453 -46.062 -4.848 1 57.28 6 THR B N 1
ATOM 1103 C CA . THR B 1 6 ? -3.852 -45.75 -3.557 1 57.28 6 THR B CA 1
ATOM 1104 C C . THR B 1 6 ? -3.969 -44.281 -3.252 1 57.28 6 THR B C 1
ATOM 1106 O O . THR B 1 6 ? -3.574 -43.438 -4.066 1 57.28 6 THR B O 1
ATOM 1109 N N . SER B 1 7 ? -4.941 -43.906 -2.562 1 63.16 7 SER B N 1
ATOM 1110 C CA . SER B 1 7 ? -5.074 -42.562 -2.008 1 63.16 7 SER B CA 1
ATOM 1111 C C . SER B 1 7 ? -3.758 -42.094 -1.414 1 63.16 7 SER B C 1
ATOM 1113 O O . SER B 1 7 ? -3.057 -42.844 -0.742 1 63.16 7 SER B O 1
ATOM 1115 N N . PRO B 1 8 ? -3.258 -41.125 -1.917 1 69.62 8 PRO B N 1
ATOM 1116 C CA . PRO B 1 8 ? -1.985 -40.625 -1.397 1 69.62 8 PRO B CA 1
ATOM 1117 C C . PRO B 1 8 ? -1.977 -40.5 0.125 1 69.62 8 PRO B C 1
ATOM 1119 O O . PRO B 1 8 ? -3.023 -40.25 0.736 1 69.62 8 PRO B O 1
ATOM 1122 N N . THR B 1 9 ? -0.947 -40.938 0.811 1 73.56 9 THR B N 1
ATOM 1123 C CA . THR B 1 9 ? -0.741 -40.781 2.248 1 73.56 9 THR B CA 1
ATOM 1124 C C . THR B 1 9 ? -0.829 -39.312 2.654 1 73.56 9 THR B C 1
ATOM 1126 O O . THR B 1 9 ? -0.682 -38.438 1.816 1 73.56 9 THR B O 1
ATOM 1129 N N . PRO B 1 10 ? -1.242 -39.062 3.877 1 73.06 10 PRO B N 1
ATOM 1130 C CA . PRO B 1 10 ? -1.342 -37.656 4.34 1 73.06 10 PRO B CA 1
ATOM 1131 C C . PRO B 1 10 ? -0.081 -36.844 4.051 1 73.06 10 PRO B C 1
ATOM 1133 O O . PRO B 1 10 ? -0.168 -35.688 3.703 1 73.06 10 PRO B O 1
ATOM 1136 N N . ARG B 1 11 ? 1.028 -37.5 4.168 1 74.88 11 ARG B N 1
ATOM 1137 C CA . ARG B 1 11 ? 2.281 -36.812 3.879 1 74.88 11 ARG B CA 1
ATOM 1138 C C . ARG B 1 11 ? 2.383 -36.438 2.398 1 74.88 11 ARG B C 1
ATOM 1140 O O . ARG B 1 11 ? 2.836 -35.375 2.043 1 74.88 11 ARG B O 1
ATOM 1147 N N . ARG B 1 12 ? 1.953 -37.375 1.651 1 71.69 12 ARG B N 1
ATOM 1148 C CA . ARG B 1 12 ? 2 -37.125 0.212 1 71.69 12 ARG B CA 1
ATOM 1149 C C . ARG B 1 12 ? 1.019 -36.031 -0.196 1 71.69 12 ARG B C 1
ATOM 1151 O O . ARG B 1 12 ? 1.302 -35.25 -1.099 1 71.69 12 ARG B O 1
ATOM 1158 N N . ARG B 1 13 ? -0.126 -35.969 0.491 1 69.5 13 ARG B N 1
ATOM 1159 C CA . ARG B 1 13 ? -1.126 -34.938 0.199 1 69.5 13 ARG B CA 1
ATOM 1160 C C . ARG B 1 13 ? -0.621 -33.562 0.588 1 69.5 13 ARG B C 1
ATOM 1162 O O . ARG B 1 13 ? -0.841 -32.562 -0.137 1 69.5 13 ARG B O 1
ATOM 1169 N N . ARG B 1 14 ? 0.037 -33.5 1.703 1 69.12 14 ARG B N 1
ATOM 1170 C CA . ARG B 1 14 ? 0.597 -32.219 2.141 1 69.12 14 ARG B CA 1
ATOM 1171 C C . ARG B 1 14 ? 1.696 -31.766 1.194 1 69.12 14 ARG B C 1
ATOM 1173 O O . ARG B 1 14 ? 1.801 -30.578 0.897 1 69.12 14 ARG B O 1
ATOM 1180 N N . ARG B 1 15 ? 2.463 -32.812 0.758 1 70.31 15 ARG B N 1
ATOM 1181 C CA . ARG B 1 15 ? 3.523 -32.469 -0.186 1 70.31 15 ARG B CA 1
ATOM 1182 C C . ARG B 1 15 ? 2.945 -31.969 -1.504 1 70.31 15 ARG B C 1
ATOM 1184 O O . ARG B 1 15 ? 3.459 -31 -2.088 1 70.31 15 ARG B O 1
ATOM 1191 N N . ARG B 1 16 ? 1.888 -32.625 -1.9 1 71.56 16 ARG B N 1
ATOM 1192 C CA . ARG B 1 16 ? 1.273 -32.219 -3.158 1 71.56 16 ARG B CA 1
ATOM 1193 C C . ARG B 1 16 ? 0.668 -30.828 -3.043 1 71.56 16 ARG B C 1
ATOM 1195 O O . ARG B 1 16 ? 0.775 -30.031 -3.971 1 71.56 16 ARG B O 1
ATOM 1202 N N . ARG B 1 17 ? 0.058 -30.578 -1.918 1 71.5 17 ARG B N 1
ATOM 1203 C CA . ARG B 1 17 ? -0.503 -29.234 -1.718 1 71.5 17 ARG B CA 1
ATOM 1204 C C . ARG B 1 17 ? 0.593 -28.188 -1.701 1 71.5 17 ARG B C 1
ATOM 1206 O O . ARG B 1 17 ? 0.433 -27.109 -2.283 1 71.5 17 ARG B O 1
ATOM 1213 N N . GLY B 1 18 ? 1.66 -28.594 -1.019 1 73.38 18 GLY B N 1
ATOM 1214 C CA . GLY B 1 18 ? 2.814 -27.719 -0.987 1 73.38 18 GLY B CA 1
ATOM 1215 C C . GLY B 1 18 ? 3.402 -27.453 -2.361 1 73.38 18 GLY B C 1
ATOM 1216 O O . GLY B 1 18 ? 3.723 -26.312 -2.695 1 73.38 18 GLY B O 1
ATOM 1217 N N . GLU B 1 19 ? 3.434 -28.5 -3.158 1 79 19 GLU B N 1
ATOM 1218 C CA . GLU B 1 19 ? 3.949 -28.375 -4.52 1 79 19 GLU B CA 1
ATOM 1219 C C . GLU B 1 19 ? 3.018 -27.531 -5.383 1 79 19 GLU B C 1
ATOM 1221 O O . GLU B 1 19 ? 3.475 -26.703 -6.172 1 79 19 GLU B O 1
ATOM 1226 N N . GLU B 1 20 ? 1.805 -27.781 -5.238 1 81.19 20 GLU B N 1
ATOM 1227 C CA . GLU B 1 20 ? 0.824 -27 -5.992 1 81.19 20 GLU B CA 1
ATOM 1228 C C . GLU B 1 20 ? 0.882 -25.516 -5.613 1 81.19 20 GLU B C 1
ATOM 1230 O O . GLU B 1 20 ? 0.804 -24.656 -6.484 1 81.19 20 GLU B O 1
ATOM 1235 N N . GLU B 1 21 ? 1.055 -25.328 -4.398 1 83.5 21 GLU B N 1
ATOM 1236 C CA . GLU B 1 21 ? 1.161 -23.953 -3.916 1 83.5 21 GLU B CA 1
ATOM 1237 C C . GLU B 1 21 ? 2.41 -23.266 -4.469 1 83.5 21 GLU B C 1
ATOM 1239 O O . GLU B 1 21 ? 2.365 -22.094 -4.852 1 83.5 21 GLU B O 1
ATOM 1244 N N . GLU B 1 22 ? 3.443 -24 -4.473 1 84.69 22 GLU B N 1
ATOM 1245 C CA . GLU B 1 22 ? 4.691 -23.469 -5.008 1 84.69 22 GLU B CA 1
ATOM 1246 C C . GLU B 1 22 ? 4.559 -23.141 -6.492 1 84.69 22 GLU B C 1
ATOM 1248 O O . GLU B 1 22 ? 5.121 -22.156 -6.961 1 84.69 22 GLU B O 1
ATOM 1253 N N . MET B 1 23 ? 3.801 -23.984 -7.137 1 84.5 23 MET B N 1
ATOM 1254 C CA . MET B 1 23 ? 3.592 -23.734 -8.562 1 84.5 23 MET B CA 1
ATOM 1255 C C . MET B 1 23 ? 2.777 -22.469 -8.781 1 84.5 23 MET B C 1
ATOM 1257 O O . MET B 1 23 ? 3.109 -21.656 -9.648 1 84.5 23 MET B O 1
ATOM 1261 N N . LYS B 1 24 ? 1.763 -22.312 -7.969 1 90.38 24 LYS B N 1
ATOM 1262 C CA . LYS B 1 24 ? 0.93 -21.125 -8.078 1 90.38 24 LYS B CA 1
ATOM 1263 C C . LYS B 1 24 ? 1.735 -19.859 -7.773 1 90.38 24 LYS B C 1
ATOM 1265 O O . LYS B 1 24 ? 1.558 -18.828 -8.43 1 90.38 24 LYS B O 1
ATOM 1270 N N . LEU B 1 25 ? 2.619 -20.016 -6.805 1 91.75 25 LEU B N 1
ATOM 1271 C CA . LEU B 1 25 ? 3.498 -18.906 -6.457 1 91.75 25 LEU B CA 1
ATOM 1272 C C . LEU B 1 25 ? 4.445 -18.578 -7.605 1 91.75 25 LEU B C 1
ATOM 1274 O O . LEU B 1 25 ? 4.621 -17.406 -7.957 1 91.75 25 LEU B O 1
ATOM 1278 N N . LYS B 1 26 ? 5.02 -19.578 -8.211 1 93.38 26 LYS B N 1
ATOM 1279 C CA . LYS B 1 26 ? 5.926 -19.375 -9.344 1 93.38 26 LYS B CA 1
ATOM 1280 C C . LYS B 1 2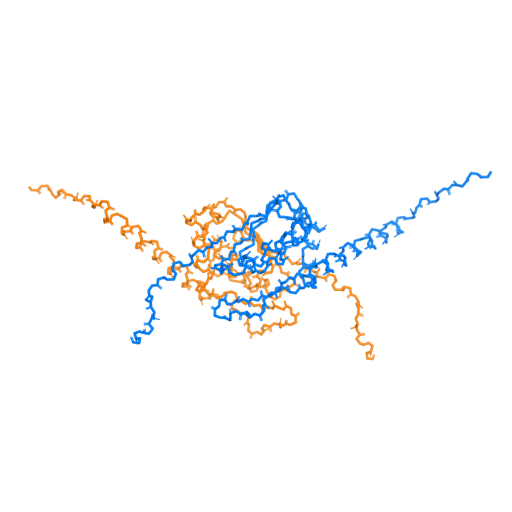6 ? 5.195 -18.766 -10.539 1 93.38 26 LYS B C 1
ATOM 1282 O O . LYS B 1 26 ? 5.738 -17.922 -11.234 1 93.38 26 LYS B O 1
ATOM 1287 N N . GLN B 1 27 ? 4.016 -19.25 -10.703 1 95.44 27 GLN B N 1
ATOM 1288 C CA . GLN B 1 27 ? 3.205 -18.703 -11.789 1 95.44 27 GLN B CA 1
ATOM 1289 C C . GLN B 1 27 ? 2.895 -17.234 -11.562 1 95.44 27 GLN B C 1
ATOM 1291 O O . GLN B 1 27 ? 3.016 -16.406 -12.477 1 95.44 27 GLN B O 1
ATOM 1296 N N . LEU B 1 28 ? 2.514 -16.922 -10.375 1 96.19 28 LEU B N 1
ATOM 1297 C CA . LEU B 1 28 ? 2.236 -15.531 -10.039 1 96.19 28 LEU B CA 1
ATOM 1298 C C . LEU B 1 28 ? 3.479 -14.664 -10.227 1 96.19 28 LEU B C 1
ATOM 1300 O O . LEU B 1 28 ? 3.406 -13.586 -10.82 1 96.19 28 LEU B O 1
ATOM 1304 N N . GLU B 1 29 ? 4.598 -15.133 -9.758 1 96.06 29 GLU B N 1
ATOM 1305 C CA . GLU B 1 29 ? 5.859 -14.406 -9.891 1 96.06 29 GLU B CA 1
ATOM 1306 C C . GLU B 1 29 ? 6.215 -14.188 -11.359 1 96.06 29 GLU B C 1
ATOM 1308 O O . GLU B 1 29 ? 6.676 -13.109 -11.742 1 96.06 29 GLU B O 1
ATOM 1313 N N . GLY B 1 30 ? 6.016 -15.219 -12.125 1 97.62 30 GLY B N 1
ATOM 1314 C CA . GLY B 1 30 ? 6.25 -15.102 -13.555 1 97.62 30 GLY B CA 1
ATOM 1315 C C . GLY B 1 30 ? 5.383 -14.047 -14.219 1 97.62 30 GLY B C 1
ATOM 1316 O O . GLY B 1 30 ? 5.875 -13.242 -15.008 1 97.62 30 GLY B O 1
ATOM 1317 N N . LEU B 1 31 ? 4.133 -14.008 -13.914 1 97.19 31 LEU B N 1
ATOM 1318 C CA . LEU B 1 31 ? 3.215 -13.016 -14.461 1 97.19 31 LEU B CA 1
ATOM 1319 C C . LEU B 1 31 ? 3.629 -11.609 -14.055 1 97.19 31 LEU B C 1
ATOM 1321 O O . LEU B 1 31 ? 3.65 -10.695 -14.883 1 97.19 31 LEU B O 1
ATOM 1325 N N . LEU B 1 32 ? 4.016 -11.445 -12.844 1 97.12 32 LEU B N 1
ATOM 1326 C CA . LEU B 1 32 ? 4.414 -10.133 -12.344 1 97.12 32 LEU B CA 1
ATOM 1327 C C . LEU B 1 32 ? 5.73 -9.695 -12.977 1 97.12 32 LEU B C 1
ATOM 1329 O O . LEU B 1 32 ? 5.969 -8.492 -13.148 1 97.12 32 LEU B O 1
ATOM 1333 N N . GLY B 1 33 ? 6.555 -10.672 -13.289 1 97.12 33 GLY B N 1
ATOM 1334 C CA . GLY B 1 33 ? 7.809 -10.375 -13.961 1 97.12 33 GLY B CA 1
ATOM 1335 C C . GLY B 1 33 ? 7.625 -9.781 -15.344 1 97.12 33 GLY B C 1
ATOM 1336 O O . GLY B 1 33 ? 8.531 -9.148 -15.875 1 97.12 33 GLY B O 1
ATOM 1337 N N . GLY B 1 34 ? 6.469 -9.93 -15.914 1 96.88 34 GLY B N 1
ATOM 1338 C CA . GLY B 1 34 ? 6.176 -9.445 -17.25 1 96.88 34 GLY B CA 1
ATOM 1339 C C . GLY B 1 34 ? 5.5 -8.086 -17.25 1 96.88 34 GLY B C 1
ATOM 1340 O O . GLY B 1 34 ? 5.234 -7.523 -18.312 1 96.88 34 GLY B O 1
ATOM 1341 N N . LEU B 1 35 ? 5.289 -7.5 -16.141 1 97 35 LEU B N 1
ATOM 1342 C CA . LEU B 1 35 ? 4.617 -6.207 -16.078 1 97 35 LEU B CA 1
ATOM 1343 C C . LEU B 1 35 ? 5.527 -5.094 -16.594 1 97 35 LEU B C 1
ATOM 1345 O O . LEU B 1 35 ? 6.742 -5.137 -16.391 1 97 35 LEU B O 1
ATOM 1349 N N . THR B 1 36 ? 4.93 -4.117 -17.219 1 96.06 36 THR B N 1
ATOM 1350 C CA . THR B 1 36 ? 5.668 -2.926 -17.625 1 96.06 36 THR B CA 1
ATOM 1351 C C . THR B 1 36 ? 6.008 -2.062 -16.406 1 96.06 36 THR B C 1
ATOM 1353 O O . THR B 1 36 ? 5.129 -1.721 -15.617 1 96.06 36 THR B O 1
ATOM 1356 N N . GLN B 1 37 ? 7.266 -1.843 -16.297 1 94.56 37 GLN B N 1
ATOM 1357 C CA . GLN B 1 37 ? 7.73 -1.026 -15.18 1 94.56 37 GLN B CA 1
ATOM 1358 C C . GLN B 1 37 ? 8.078 0.385 -15.641 1 94.56 37 GLN B C 1
ATOM 1360 O O . GLN B 1 37 ? 8.055 0.677 -16.844 1 94.56 37 GLN B O 1
ATOM 1365 N N . PHE B 1 38 ? 8.375 1.217 -14.578 1 92.44 38 PHE B N 1
ATOM 1366 C CA . PHE B 1 38 ? 8.789 2.576 -14.906 1 92.44 38 PHE B CA 1
ATOM 1367 C C . PHE B 1 38 ? 10.023 2.564 -15.805 1 92.44 38 PHE B C 1
ATOM 1369 O O . PHE B 1 38 ? 11.023 1.912 -15.484 1 92.44 38 PHE B O 1
ATOM 1376 N N . SER B 1 39 ? 9.914 3.234 -16.922 1 90.88 39 SER B N 1
ATOM 1377 C CA . SER B 1 39 ? 11.102 3.396 -17.75 1 90.88 39 SER B CA 1
ATOM 1378 C C . SER B 1 39 ? 12.016 4.48 -17.203 1 90.88 39 SER B C 1
ATOM 1380 O O . SER B 1 39 ? 13.242 4.375 -17.297 1 90.88 39 SER B O 1
ATOM 1382 N N . ASP B 1 40 ? 11.414 5.52 -16.609 1 91.06 40 ASP B N 1
ATOM 1383 C CA . ASP B 1 40 ? 12.109 6.648 -15.992 1 91.06 40 ASP B CA 1
ATOM 1384 C C . ASP B 1 40 ? 11.469 7.035 -14.664 1 91.06 40 ASP B C 1
ATOM 1386 O O . ASP B 1 40 ? 10.719 8.016 -14.594 1 91.06 40 ASP B O 1
ATOM 1390 N N . PRO B 1 41 ? 11.789 6.27 -13.641 1 89.94 41 PRO B N 1
ATOM 1391 C CA . PRO B 1 41 ? 11.156 6.578 -12.359 1 89.94 41 PRO B CA 1
ATOM 1392 C C . PRO B 1 41 ? 11.477 7.984 -11.867 1 89.94 41 PRO B C 1
ATOM 1394 O O . PRO B 1 41 ? 12.602 8.461 -12.023 1 89.94 41 PRO B O 1
ATOM 1397 N N . LYS B 1 42 ? 10.547 8.711 -11.438 1 90.44 42 LYS B N 1
ATOM 1398 C CA . LYS B 1 42 ? 10.695 10.047 -10.867 1 90.44 42 LYS B CA 1
ATOM 1399 C C . LYS B 1 42 ? 11.023 9.969 -9.375 1 90.44 42 LYS B C 1
ATOM 1401 O O . LYS B 1 42 ? 10.133 9.797 -8.547 1 90.44 42 LYS B O 1
ATOM 1406 N N . VAL B 1 43 ? 12.219 10.219 -9.07 1 85.62 43 VAL B N 1
ATOM 1407 C CA . VAL B 1 43 ? 12.711 10.117 -7.699 1 85.62 43 VAL B CA 1
ATOM 1408 C C . VAL B 1 43 ? 12 11.141 -6.82 1 85.62 43 VAL B C 1
ATOM 1410 O O . VAL B 1 43 ? 11.703 10.875 -5.652 1 85.62 43 VAL B O 1
ATOM 1413 N N . GLU B 1 44 ? 11.664 12.289 -7.512 1 86.31 44 GLU B N 1
ATOM 1414 C CA . GLU B 1 44 ? 11 13.367 -6.781 1 86.31 44 GLU B CA 1
ATOM 1415 C C . GLU B 1 44 ? 9.602 12.953 -6.328 1 86.31 44 GLU B C 1
ATOM 1417 O O . GLU B 1 44 ? 9.078 13.484 -5.348 1 86.31 44 GLU B O 1
ATOM 1422 N N . LEU B 1 45 ? 9.062 11.953 -6.953 1 86.81 45 LEU B N 1
ATOM 1423 C CA . LEU B 1 45 ? 7.742 11.445 -6.598 1 86.81 45 LEU B CA 1
ATOM 1424 C C . LEU B 1 45 ? 7.855 10.125 -5.836 1 86.81 45 LEU B C 1
ATOM 1426 O O . LEU B 1 45 ? 6.848 9.477 -5.562 1 86.81 45 LEU B O 1
ATOM 1430 N N . GLU B 1 46 ? 9.141 9.742 -5.516 1 87.69 46 GLU B N 1
ATOM 1431 C CA . GLU B 1 46 ? 9.398 8.523 -4.754 1 87.69 46 GLU B CA 1
ATOM 1432 C C . GLU B 1 46 ? 8.781 7.309 -5.438 1 87.69 46 GLU B C 1
ATOM 1434 O O . GLU B 1 46 ? 8.094 6.508 -4.797 1 87.69 46 GLU B O 1
ATOM 1439 N N . GLN B 1 47 ? 9.078 7.223 -6.672 1 89.62 47 GLN B N 1
ATOM 1440 C CA . GLN B 1 47 ? 8.57 6.098 -7.445 1 89.62 47 GLN B CA 1
ATOM 1441 C C . GLN B 1 47 ? 9.516 4.902 -7.371 1 89.62 47 GLN B C 1
ATOM 1443 O O . GLN B 1 47 ? 10.648 4.973 -7.848 1 89.62 47 GLN B O 1
ATOM 1448 N N . TYR B 1 48 ? 9.031 3.85 -6.676 1 86.81 48 TYR B N 1
ATOM 1449 C CA . TYR B 1 48 ? 9.734 2.574 -6.574 1 86.81 48 TYR B CA 1
ATOM 1450 C C . TYR B 1 48 ? 8.797 1.412 -6.875 1 86.81 48 TYR B C 1
ATOM 1452 O O . TYR B 1 48 ? 7.648 1.398 -6.426 1 86.81 48 TYR B O 1
ATOM 1460 N N . ALA B 1 49 ? 9.289 0.539 -7.719 1 85.12 49 ALA B N 1
ATOM 1461 C CA . ALA B 1 49 ? 8.484 -0.64 -8.016 1 85.12 49 ALA B CA 1
ATOM 1462 C C . ALA B 1 49 ? 8.82 -1.793 -7.078 1 85.12 49 ALA B C 1
ATOM 1464 O O . ALA B 1 49 ? 9.992 -2.02 -6.762 1 85.12 49 ALA B O 1
ATOM 1465 N N . THR B 1 50 ? 7.812 -2.438 -6.566 1 89.62 50 THR B N 1
ATOM 1466 C CA . THR B 1 50 ? 8.023 -3.682 -5.836 1 89.62 50 THR B CA 1
ATOM 1467 C C . THR B 1 50 ? 8.375 -4.82 -6.793 1 89.62 50 THR B C 1
ATOM 1469 O O . THR B 1 50 ? 7.633 -5.086 -7.742 1 89.62 50 THR B O 1
ATOM 1472 N N . GLY B 1 51 ? 9.492 -5.43 -6.562 1 92.62 51 GLY B N 1
ATOM 1473 C CA . GLY B 1 51 ? 9.906 -6.523 -7.43 1 92.62 51 GLY B CA 1
ATOM 1474 C C . GLY B 1 51 ? 8.961 -7.707 -7.395 1 92.62 51 GLY B C 1
ATOM 1475 O O . GLY B 1 51 ? 8.273 -7.934 -6.391 1 92.62 51 GLY B O 1
ATOM 1476 N N . PRO B 1 52 ? 9 -8.469 -8.5 1 94.75 52 PRO B N 1
ATOM 1477 C CA . PRO B 1 52 ? 8.07 -9.602 -8.617 1 94.75 52 PRO B CA 1
ATOM 1478 C C . PRO B 1 52 ? 8.281 -10.648 -7.531 1 94.75 52 PRO B C 1
ATOM 1480 O O . PRO B 1 52 ? 7.32 -11.258 -7.059 1 94.75 52 PRO B O 1
ATOM 1483 N N . HIS B 1 53 ? 9.492 -10.844 -7.168 1 93 53 HIS B N 1
ATOM 1484 C CA . HIS B 1 53 ? 9.797 -11.852 -6.16 1 93 53 HIS B CA 1
ATOM 1485 C C . HIS B 1 53 ? 9.156 -11.5 -4.82 1 93 53 HIS B C 1
ATOM 1487 O O . HIS B 1 53 ? 8.422 -12.312 -4.246 1 93 53 HIS B O 1
ATOM 1493 N N . ILE B 1 54 ? 9.352 -10.367 -4.402 1 90.75 54 ILE B N 1
ATOM 1494 C CA . ILE B 1 54 ? 8.82 -9.914 -3.119 1 90.75 54 ILE B CA 1
ATOM 1495 C C . ILE B 1 54 ? 7.305 -9.781 -3.207 1 90.75 54 ILE B C 1
ATOM 1497 O O . ILE B 1 54 ? 6.582 -10.258 -2.334 1 90.75 54 ILE B O 1
ATOM 1501 N N . ALA B 1 55 ? 6.809 -9.18 -4.25 1 94.19 55 ALA B N 1
ATOM 1502 C CA . ALA B 1 55 ? 5.375 -8.961 -4.434 1 94.19 55 ALA B CA 1
ATOM 1503 C C . ALA B 1 55 ? 4.613 -10.281 -4.395 1 94.19 55 ALA B C 1
ATOM 1505 O O . ALA B 1 55 ? 3.621 -10.414 -3.672 1 94.19 55 ALA B O 1
ATOM 1506 N N . SER B 1 56 ? 5.113 -11.258 -5.156 1 94.75 56 SER B N 1
ATOM 1507 C CA . SER B 1 56 ? 4.414 -12.531 -5.254 1 94.75 56 SER B CA 1
ATOM 1508 C C . SER B 1 56 ? 4.367 -13.242 -3.902 1 94.75 56 SER B C 1
ATOM 1510 O O . SER B 1 56 ? 3.314 -13.727 -3.486 1 94.75 56 SER B O 1
ATOM 1512 N N . ARG B 1 57 ? 5.445 -13.242 -3.236 1 90.12 57 ARG B N 1
ATOM 1513 C CA . ARG B 1 57 ? 5.52 -13.945 -1.961 1 90.12 57 ARG B CA 1
ATOM 1514 C C . ARG B 1 57 ? 4.676 -13.242 -0.899 1 90.12 57 ARG B C 1
ATOM 1516 O O . ARG B 1 57 ? 3.98 -13.898 -0.12 1 90.12 57 ARG B O 1
ATOM 1523 N N . MET B 1 58 ? 4.77 -11.938 -0.916 1 90.69 58 MET B N 1
ATOM 1524 C CA . MET B 1 58 ? 3.992 -11.164 0.05 1 90.69 58 MET B CA 1
ATOM 1525 C C . MET B 1 58 ? 2.498 -11.414 -0.13 1 90.69 58 MET B C 1
ATOM 1527 O O . MET B 1 58 ? 1.801 -11.75 0.83 1 90.69 58 MET B O 1
ATOM 1531 N N . LEU B 1 59 ? 2.023 -11.344 -1.286 1 93.06 59 LEU B N 1
ATOM 1532 C CA . LEU B 1 59 ? 0.588 -11.438 -1.535 1 93.06 59 LEU B CA 1
ATOM 1533 C C . LEU B 1 59 ? 0.119 -12.891 -1.461 1 93.06 59 LEU B C 1
ATOM 1535 O O . LEU B 1 59 ? -0.987 -13.164 -0.99 1 93.06 59 LEU B O 1
ATOM 1539 N N . TYR B 1 60 ? 0.987 -13.758 -1.929 1 91.25 60 TYR B N 1
ATOM 1540 C CA . TYR B 1 60 ? 0.611 -15.164 -1.859 1 91.25 60 TYR B CA 1
ATOM 1541 C C . TYR B 1 60 ? 0.475 -15.625 -0.412 1 91.25 60 TYR B C 1
ATOM 1543 O O . TYR B 1 60 ? -0.477 -16.328 -0.063 1 91.25 60 TYR B O 1
ATOM 1551 N N . THR B 1 61 ? 1.456 -15.227 0.427 1 86.38 61 THR B N 1
ATOM 1552 C CA . THR B 1 61 ? 1.402 -15.555 1.846 1 86.38 61 THR B CA 1
ATOM 1553 C C . THR B 1 61 ? 0.191 -14.906 2.508 1 86.38 61 THR B C 1
ATOM 1555 O O . THR B 1 61 ? -0.501 -15.547 3.307 1 86.38 61 THR B O 1
ATOM 1558 N N . ALA B 1 62 ? -0.095 -13.641 2.211 1 87.94 62 ALA B N 1
ATOM 1559 C CA . ALA B 1 62 ? -1.262 -12.945 2.756 1 87.94 62 ALA B CA 1
ATOM 1560 C C . ALA B 1 62 ? -2.549 -13.695 2.416 1 87.94 62 ALA B C 1
ATOM 1562 O O . ALA B 1 62 ? -3.441 -13.82 3.256 1 87.94 62 ALA B O 1
ATOM 1563 N N . GLU B 1 63 ? -2.652 -14.203 1.235 1 88.44 63 GLU B N 1
ATOM 1564 C CA . GLU B 1 63 ? -3.838 -14.93 0.792 1 88.44 63 GLU B CA 1
ATOM 1565 C C . GLU B 1 63 ? -3.926 -16.297 1.461 1 88.44 63 GLU B C 1
ATOM 1567 O O . GLU B 1 63 ? -4.977 -16.672 1.983 1 88.44 63 GLU B O 1
ATOM 1572 N N . ASN B 1 64 ? -2.803 -17.016 1.474 1 86.06 64 ASN B N 1
ATOM 1573 C CA . ASN B 1 64 ? -2.814 -18.406 1.919 1 86.06 64 ASN B CA 1
ATOM 1574 C C . ASN B 1 64 ? -2.848 -18.5 3.441 1 86.06 64 ASN B C 1
ATOM 1576 O O . ASN B 1 64 ? -3.402 -19.453 3.992 1 86.06 64 ASN B O 1
ATOM 1580 N N . SER B 1 65 ? -2.271 -17.516 4.105 1 81.5 65 SER B N 1
ATOM 1581 C CA . SER B 1 65 ? -2.182 -17.609 5.559 1 81.5 65 SER B CA 1
ATOM 1582 C C . SER B 1 65 ? -3.338 -16.875 6.23 1 81.5 65 SER B C 1
ATOM 1584 O O . SER B 1 65 ? -3.785 -17.266 7.309 1 81.5 65 SER B O 1
ATOM 1586 N N . PHE B 1 66 ? -3.881 -15.82 5.559 1 79.44 66 PHE B N 1
ATOM 1587 C CA . PHE B 1 66 ? -4.809 -14.969 6.285 1 79.44 66 PHE B CA 1
ATOM 1588 C C . PHE B 1 66 ? -6.086 -14.75 5.484 1 79.44 66 PHE B C 1
ATOM 1590 O O . PHE B 1 66 ? -7.039 -14.148 5.98 1 79.44 66 PHE B O 1
ATOM 1597 N N . ASP B 1 67 ? -6.152 -15.305 4.316 1 83.06 67 ASP B N 1
ATOM 1598 C CA . ASP B 1 67 ? -7.309 -15.078 3.451 1 83.06 67 ASP B CA 1
ATOM 1599 C C . ASP B 1 67 ? -7.621 -13.594 3.324 1 83.06 67 ASP B C 1
ATOM 1601 O O . ASP B 1 67 ? -8.781 -13.18 3.438 1 83.06 67 ASP B O 1
ATOM 1605 N N . ASP B 1 68 ? -6.586 -12.852 3.088 1 83.81 68 ASP B N 1
ATOM 1606 C CA . ASP B 1 68 ? -6.703 -11.398 3.176 1 83.81 68 ASP B CA 1
ATOM 1607 C C . ASP B 1 68 ? -6.887 -10.781 1.792 1 83.81 68 ASP B C 1
ATOM 1609 O O . ASP B 1 68 ? -6.945 -9.555 1.658 1 83.81 68 ASP B O 1
ATOM 1613 N N . ILE B 1 69 ? -7.023 -11.57 0.721 1 90.69 69 ILE B N 1
ATOM 1614 C CA . ILE B 1 69 ? -7.059 -10.969 -0.608 1 90.69 69 ILE B CA 1
ATOM 1615 C C . ILE B 1 69 ? -8.289 -11.461 -1.364 1 90.69 69 ILE B C 1
ATOM 1617 O O . ILE B 1 69 ? -9.133 -10.664 -1.772 1 90.69 69 ILE B O 1
ATOM 1621 N N . SER B 1 70 ? -8.43 -12.812 -1.447 1 92.69 70 SER B N 1
ATOM 1622 C CA . SER B 1 70 ? -9.531 -13.375 -2.217 1 92.69 70 SER B CA 1
ATOM 1623 C C . SER B 1 70 ? -10.875 -12.922 -1.669 1 92.69 70 SER B C 1
ATOM 1625 O O . SER B 1 70 ? -11.117 -13 -0.463 1 92.69 70 SER B O 1
ATOM 1627 N N . GLY B 1 71 ? -11.664 -12.375 -2.531 1 92.75 71 GLY B N 1
ATOM 1628 C CA . GLY B 1 71 ? -13 -11.945 -2.154 1 92.75 71 GLY B CA 1
ATOM 1629 C C . GLY B 1 71 ? -13.016 -10.68 -1.323 1 92.75 71 GLY B C 1
ATOM 1630 O O . GLY B 1 71 ? -14.062 -10.273 -0.812 1 92.75 71 GLY B O 1
ATOM 1631 N N . LYS B 1 72 ? -11.891 -10.016 -1.213 1 89.62 72 LYS B N 1
ATOM 1632 C CA . LYS B 1 72 ? -11.805 -8.805 -0.394 1 89.62 72 LYS B CA 1
ATOM 1633 C C . LYS B 1 72 ? -11.57 -7.574 -1.258 1 89.62 72 LYS B C 1
ATOM 1635 O O . LYS B 1 72 ? -11.312 -7.688 -2.457 1 89.62 72 LYS B O 1
ATOM 1640 N N . VAL B 1 73 ? -11.812 -6.477 -0.62 1 88.12 73 VAL B N 1
ATOM 1641 C CA . VAL B 1 73 ? -11.5 -5.203 -1.255 1 88.12 73 VAL B CA 1
ATOM 1642 C C . VAL B 1 73 ? -10.094 -4.754 -0.843 1 88.12 73 VAL B C 1
ATOM 1644 O O . VAL B 1 73 ? -9.766 -4.742 0.344 1 88.12 73 VAL B O 1
ATOM 1647 N N . VAL B 1 74 ? -9.312 -4.488 -1.867 1 89.69 74 VAL B N 1
ATOM 1648 C CA . VAL B 1 74 ? -7.922 -4.098 -1.622 1 89.69 74 VAL B CA 1
ATOM 1649 C C . VAL B 1 74 ? -7.68 -2.688 -2.152 1 89.69 74 VAL B C 1
ATOM 1651 O O . VAL B 1 74 ? -8.062 -2.367 -3.281 1 89.69 74 VAL B O 1
ATOM 1654 N N . ALA B 1 75 ? -7.145 -1.881 -1.263 1 88.94 75 ALA B N 1
ATOM 1655 C CA . ALA B 1 75 ? -6.68 -0.56 -1.676 1 88.94 75 ALA B CA 1
ATOM 1656 C C . ALA B 1 75 ? -5.156 -0.481 -1.647 1 88.94 75 ALA B C 1
ATOM 1658 O O . ALA B 1 75 ? -4.52 -0.966 -0.708 1 88.94 75 ALA B O 1
ATOM 1659 N N . ASP B 1 76 ? -4.543 0.068 -2.67 1 91.94 76 ASP B N 1
ATOM 1660 C CA . ASP B 1 76 ? -3.1 0.248 -2.773 1 91.94 76 ASP B CA 1
ATOM 1661 C C . ASP B 1 76 ? -2.74 1.721 -2.951 1 91.94 76 ASP B C 1
ATOM 1663 O O . ASP B 1 76 ? -2.779 2.244 -4.066 1 91.94 76 ASP B O 1
ATOM 1667 N N . PHE B 1 77 ? -2.402 2.379 -1.798 1 91.31 77 PHE B N 1
ATOM 1668 C CA . PHE B 1 77 ? -1.946 3.762 -1.855 1 91.31 77 PHE B CA 1
ATOM 1669 C C . PHE B 1 77 ? -0.531 3.842 -2.414 1 91.31 77 PHE B C 1
ATOM 1671 O O . PHE B 1 77 ? 0.366 3.135 -1.95 1 91.31 77 PHE B O 1
ATOM 1678 N N . GLY B 1 78 ? -0.337 4.711 -3.387 1 91.69 78 GLY B N 1
ATOM 1679 C CA . GLY B 1 78 ? 0.929 4.703 -4.102 1 91.69 78 GLY B CA 1
ATOM 1680 C C . GLY B 1 78 ? 1.147 3.439 -4.914 1 91.69 78 GLY B C 1
ATOM 1681 O O . GLY B 1 78 ? 2.195 2.801 -4.805 1 91.69 78 GLY B O 1
ATOM 1682 N N . CYS B 1 79 ? 0.214 3.129 -5.707 1 93.75 79 CYS B N 1
ATOM 1683 C CA . CYS B 1 79 ? 0.213 1.831 -6.375 1 93.75 79 CYS B CA 1
ATOM 1684 C C . CYS B 1 79 ? 1.289 1.769 -7.449 1 93.75 79 CYS B C 1
ATOM 1686 O O . CYS B 1 79 ? 1.664 0.683 -7.898 1 93.75 79 CYS B O 1
ATOM 1688 N N . GLY B 1 80 ? 1.798 2.9 -7.945 1 93.69 80 GLY B N 1
ATOM 1689 C CA . GLY B 1 80 ? 2.82 2.889 -8.977 1 93.69 80 GLY B CA 1
ATOM 1690 C C . GLY B 1 80 ? 2.369 2.203 -10.258 1 93.69 80 GLY B C 1
ATOM 1691 O O . GLY B 1 80 ? 1.292 2.498 -10.781 1 93.69 80 GLY B O 1
ATOM 1692 N N . CYS B 1 81 ? 3.121 1.283 -10.703 1 95.31 81 CYS B N 1
ATOM 1693 C CA . CYS B 1 81 ? 2.783 0.57 -11.93 1 95.31 81 CYS B CA 1
ATOM 1694 C C . CYS B 1 81 ? 1.773 -0.538 -11.656 1 95.31 81 CYS B C 1
ATOM 1696 O O . CYS B 1 81 ? 1.414 -1.293 -12.562 1 95.31 81 CYS B O 1
ATOM 1698 N N . GLY B 1 82 ? 1.365 -0.685 -10.453 1 95.31 82 GLY B N 1
ATOM 1699 C CA . GLY B 1 82 ? 0.238 -1.54 -10.117 1 95.31 82 GLY B CA 1
ATOM 1700 C C . GLY B 1 82 ? 0.646 -2.965 -9.789 1 95.31 82 GLY B C 1
ATOM 1701 O O . GLY B 1 82 ? -0.157 -3.891 -9.914 1 95.31 82 GLY B O 1
ATOM 1702 N N . THR B 1 83 ? 1.885 -3.184 -9.398 1 96 83 THR B N 1
ATOM 1703 C CA . THR B 1 83 ? 2.379 -4.539 -9.18 1 96 83 THR B CA 1
ATOM 1704 C C . THR B 1 83 ? 1.574 -5.238 -8.086 1 96 83 THR B C 1
ATOM 1706 O O . THR B 1 83 ? 1.047 -6.328 -8.305 1 96 83 THR B O 1
ATOM 1709 N N . LEU B 1 84 ? 1.388 -4.617 -6.934 1 95.25 84 LEU B N 1
ATOM 1710 C CA . LEU B 1 84 ? 0.658 -5.23 -5.828 1 95.25 84 LEU B CA 1
ATOM 1711 C C . LEU B 1 84 ? -0.839 -5.258 -6.117 1 95.25 84 LEU B C 1
ATOM 1713 O O . LEU B 1 84 ? -1.522 -6.227 -5.777 1 95.25 84 LEU B O 1
ATOM 1717 N N . ALA B 1 85 ? -1.292 -4.215 -6.73 1 95 85 ALA B N 1
ATOM 1718 C CA . ALA B 1 85 ? -2.703 -4.152 -7.102 1 95 85 ALA B CA 1
ATOM 1719 C C . ALA B 1 85 ? -3.061 -5.258 -8.086 1 95 85 ALA B C 1
ATOM 1721 O O . ALA B 1 85 ? -4.039 -5.984 -7.891 1 95 85 ALA B O 1
ATOM 1722 N N . VAL B 1 86 ? -2.264 -5.426 -9.109 1 96.31 86 VAL B N 1
ATOM 1723 C CA . VAL B 1 86 ? -2.49 -6.453 -10.125 1 96.31 86 VAL B CA 1
ATOM 1724 C C . VAL B 1 86 ? -2.393 -7.836 -9.484 1 96.31 86 VAL B C 1
ATOM 1726 O O . VAL B 1 86 ? -3.227 -8.711 -9.742 1 96.31 86 VAL B O 1
ATOM 1729 N N . ALA B 1 87 ? -1.364 -8.023 -8.664 1 96.31 87 ALA B N 1
ATOM 1730 C CA . ALA B 1 87 ? -1.213 -9.289 -7.961 1 96.31 87 ALA B CA 1
ATOM 1731 C C . ALA B 1 87 ? -2.461 -9.617 -7.145 1 96.31 87 ALA B C 1
ATOM 1733 O O . ALA B 1 87 ? -2.92 -10.758 -7.129 1 96.31 87 ALA B O 1
ATOM 1734 N N . SER B 1 88 ? -3.027 -8.641 -6.48 1 95.56 88 SER B N 1
ATOM 1735 C CA . SER B 1 88 ? -4.238 -8.828 -5.691 1 95.56 88 SER B CA 1
ATOM 1736 C C . SER B 1 88 ? -5.398 -9.297 -6.562 1 95.56 88 SER B C 1
ATOM 1738 O O . SER B 1 88 ? -6.141 -10.203 -6.184 1 95.56 88 SER B O 1
ATOM 1740 N N . ALA B 1 89 ? -5.504 -8.68 -7.703 1 95.38 89 ALA B N 1
ATOM 1741 C CA . ALA B 1 89 ? -6.559 -9.062 -8.641 1 95.38 89 ALA B CA 1
ATOM 1742 C C . ALA B 1 89 ? -6.363 -10.492 -9.133 1 95.38 89 ALA B C 1
ATOM 1744 O O . ALA B 1 89 ? -7.324 -11.258 -9.227 1 95.38 89 ALA B O 1
ATOM 1745 N N . LEU B 1 90 ? -5.137 -10.852 -9.438 1 95.44 90 LEU B N 1
ATOM 1746 C CA . LEU B 1 90 ? -4.816 -12.195 -9.914 1 95.44 90 LEU B CA 1
ATOM 1747 C C . LEU B 1 90 ? -5.129 -13.234 -8.844 1 95.44 90 LEU B C 1
ATOM 1749 O O . LEU B 1 90 ? -5.367 -14.406 -9.156 1 95.44 90 LEU B O 1
ATOM 1753 N N . LEU B 1 91 ? -5.148 -12.836 -7.562 1 94.56 91 LEU B N 1
ATOM 1754 C CA . LEU B 1 91 ? -5.449 -13.727 -6.445 1 94.56 91 LEU B CA 1
ATOM 1755 C C . LEU B 1 91 ? -6.922 -13.641 -6.062 1 94.56 91 LEU B C 1
ATOM 1757 O O . LEU B 1 91 ? -7.301 -14.008 -4.949 1 94.56 91 LEU B O 1
ATOM 1761 N N . ASP B 1 92 ? -7.707 -13.008 -6.914 1 94.62 92 ASP B N 1
ATOM 1762 C CA . ASP B 1 92 ? -9.164 -13.039 -6.863 1 94.62 92 ASP B CA 1
ATOM 1763 C C . ASP B 1 92 ? -9.695 -12.055 -5.824 1 94.62 92 ASP B C 1
ATOM 1765 O O . ASP B 1 92 ? -10.688 -12.336 -5.145 1 94.62 92 ASP B O 1
ATOM 1769 N N . ALA B 1 93 ? -8.992 -11 -5.668 1 93.88 93 ALA B N 1
ATOM 1770 C CA . ALA B 1 93 ? -9.617 -9.906 -4.922 1 93.88 93 ALA B CA 1
ATOM 1771 C C . ALA B 1 93 ? -10.953 -9.508 -5.547 1 93.88 93 ALA B C 1
ATOM 1773 O O . ALA B 1 93 ? -11.094 -9.516 -6.773 1 93.88 93 ALA B O 1
ATOM 1774 N N . GLU B 1 94 ? -11.93 -9.188 -4.66 1 93.31 94 GLU B N 1
ATOM 1775 C CA . GLU B 1 94 ? -13.227 -8.766 -5.172 1 93.31 94 GLU B CA 1
ATOM 1776 C C . GLU B 1 94 ? -13.133 -7.438 -5.918 1 93.31 94 GLU B C 1
ATOM 1778 O O . GLU B 1 94 ? -13.68 -7.289 -7.012 1 93.31 94 GLU B O 1
ATOM 1783 N N . HIS B 1 95 ? -12.453 -6.504 -5.352 1 92.38 95 HIS B N 1
ATOM 1784 C CA . HIS B 1 95 ? -12.219 -5.188 -5.938 1 92.38 95 HIS B CA 1
ATOM 1785 C C . HIS B 1 9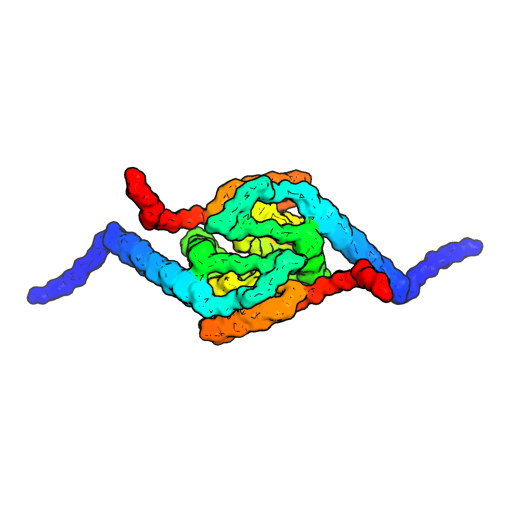5 ? -10.867 -4.629 -5.5 1 92.38 95 HIS B C 1
ATOM 1787 O O . HIS B 1 95 ? -10.469 -4.785 -4.344 1 92.38 95 HIS B O 1
ATOM 1793 N N . VAL B 1 96 ? -10.188 -4.059 -6.531 1 93.56 96 VAL B N 1
ATOM 1794 C CA . VAL B 1 96 ? -8.883 -3.463 -6.258 1 93.56 96 VAL B CA 1
ATOM 1795 C C . VAL B 1 96 ? -8.891 -1.994 -6.672 1 93.56 96 VAL B C 1
ATOM 1797 O O . VAL B 1 96 ? -9.273 -1.662 -7.797 1 93.56 96 VAL B O 1
ATOM 1800 N N . THR B 1 97 ? -8.523 -1.164 -5.723 1 91.31 97 THR B N 1
ATOM 1801 C CA . THR B 1 97 ? -8.375 0.255 -6.027 1 91.31 97 THR B CA 1
ATOM 1802 C C . THR B 1 97 ? -6.91 0.678 -5.926 1 91.31 97 THR B C 1
ATOM 1804 O O . THR B 1 97 ? -6.293 0.554 -4.867 1 91.31 97 THR B O 1
ATOM 1807 N N . GLY B 1 98 ? -6.297 1.047 -7 1 92.62 98 GLY B N 1
ATOM 1808 C CA . GLY B 1 98 ? -4.973 1.643 -7.023 1 92.62 98 GLY B CA 1
ATOM 1809 C C . GLY B 1 98 ? -5 3.16 -7.035 1 92.62 98 GLY B C 1
ATOM 1810 O O . GLY B 1 98 ? -5.633 3.768 -7.898 1 92.62 98 GLY B O 1
ATOM 1811 N N . ILE B 1 99 ? -4.328 3.764 -6.094 1 91.12 99 ILE B N 1
ATOM 1812 C CA . ILE B 1 99 ? -4.312 5.219 -5.961 1 91.12 99 ILE B CA 1
ATOM 1813 C C . ILE B 1 99 ? -2.885 5.734 -6.137 1 91.12 99 ILE B C 1
ATOM 1815 O O . ILE B 1 99 ? -1.944 5.191 -5.551 1 91.12 99 ILE B O 1
ATOM 1819 N N . ASP B 1 100 ? -2.688 6.75 -6.961 1 92.06 100 ASP B N 1
ATOM 1820 C CA . ASP B 1 100 ? -1.382 7.371 -7.156 1 92.06 100 ASP B CA 1
ATOM 1821 C C . ASP B 1 100 ? -1.526 8.836 -7.578 1 92.06 100 ASP B C 1
ATOM 1823 O O . ASP B 1 100 ? -2.566 9.234 -8.109 1 92.06 100 ASP B O 1
ATOM 1827 N N . ILE B 1 101 ? -0.573 9.562 -7.305 1 89.19 101 ILE B N 1
ATOM 1828 C CA . ILE B 1 101 ? -0.621 10.984 -7.625 1 89.19 101 ILE B CA 1
ATOM 1829 C C . ILE B 1 101 ? -0.126 11.203 -9.055 1 89.19 101 ILE B C 1
ATOM 1831 O O . ILE B 1 101 ? -0.337 12.273 -9.633 1 89.19 101 ILE B O 1
ATOM 1835 N N . ASP B 1 102 ? 0.626 10.297 -9.602 1 92.12 102 ASP B N 1
ATOM 1836 C CA . ASP B 1 102 ? 1.222 10.422 -10.922 1 92.12 102 ASP B CA 1
ATOM 1837 C C . ASP B 1 102 ? 0.364 9.727 -11.984 1 92.12 102 ASP B C 1
ATOM 1839 O O . ASP B 1 102 ? 0.192 8.508 -11.945 1 92.12 102 ASP B O 1
ATOM 1843 N N . LEU B 1 103 ? -0.087 10.477 -12.922 1 90.5 103 LEU B N 1
ATOM 1844 C CA . LEU B 1 103 ? -0.935 9.969 -13.992 1 90.5 103 LEU B CA 1
ATOM 1845 C C . LEU B 1 103 ? -0.203 8.898 -14.805 1 90.5 103 LEU B C 1
ATOM 1847 O O . LEU B 1 103 ? -0.802 7.902 -15.211 1 90.5 103 LEU B O 1
ATOM 1851 N N . GLN B 1 104 ? 1.035 9.078 -15.062 1 92.69 104 GLN B N 1
ATOM 1852 C CA . GLN B 1 104 ? 1.804 8.109 -15.828 1 92.69 104 GLN B CA 1
ATOM 1853 C C . GLN B 1 104 ? 1.859 6.758 -15.117 1 92.69 104 GLN B C 1
ATOM 1855 O O . GLN B 1 104 ? 1.788 5.707 -15.758 1 92.69 104 GLN B O 1
ATOM 1860 N N . SER B 1 105 ? 2.045 6.793 -13.781 1 93.94 105 SER B N 1
ATOM 1861 C CA . SER B 1 105 ? 2.021 5.566 -12.992 1 93.94 105 SER B CA 1
ATOM 1862 C C . SER B 1 105 ? 0.714 4.805 -13.188 1 93.94 105 SER B C 1
ATOM 1864 O O . SER B 1 105 ? 0.724 3.596 -13.414 1 93.94 105 SER B O 1
ATOM 1866 N N . LEU B 1 106 ? -0.388 5.512 -13.18 1 93.81 106 LEU B N 1
ATOM 1867 C CA . LEU B 1 106 ? -1.706 4.895 -13.273 1 93.81 106 LEU B CA 1
ATOM 1868 C C . LEU B 1 106 ? -1.953 4.344 -14.672 1 93.81 106 LEU B C 1
ATOM 1870 O O . LEU B 1 106 ? -2.605 3.311 -14.828 1 93.81 106 LEU B O 1
ATOM 1874 N N . GLU B 1 107 ? -1.454 5.066 -15.656 1 94.62 107 GLU B N 1
ATOM 1875 C CA . GLU B 1 107 ? -1.577 4.574 -17.016 1 94.62 107 GLU B CA 1
ATOM 1876 C C . GLU B 1 107 ? -0.853 3.244 -17.203 1 94.62 107 GLU B C 1
ATOM 1878 O O . GLU B 1 107 ? -1.38 2.322 -17.828 1 94.62 107 GLU B O 1
ATOM 1883 N N . LEU B 1 108 ? 0.32 3.17 -16.641 1 95.88 108 LEU B N 1
ATOM 1884 C CA . LEU B 1 108 ? 1.073 1.921 -16.688 1 95.88 108 LEU B CA 1
ATOM 1885 C C . LEU B 1 108 ? 0.346 0.815 -15.93 1 95.88 108 LEU B C 1
ATOM 1887 O O . LEU B 1 108 ? 0.29 -0.326 -16.391 1 95.88 108 LEU B O 1
ATOM 1891 N N . ALA B 1 109 ? -0.215 1.169 -14.75 1 96 109 ALA B N 1
ATOM 1892 C CA . ALA B 1 109 ? -0.969 0.202 -13.953 1 96 109 ALA B CA 1
ATOM 1893 C C . ALA B 1 109 ? -2.166 -0.333 -14.734 1 96 109 ALA B C 1
ATOM 1895 O O . ALA B 1 109 ? -2.436 -1.537 -14.727 1 96 109 ALA B O 1
ATOM 1896 N N . GLN B 1 110 ? -2.834 0.579 -15.383 1 95.56 110 GLN B N 1
ATOM 1897 C CA . GLN B 1 110 ? -3.988 0.198 -16.188 1 95.56 110 GLN B CA 1
ATOM 1898 C C . GLN B 1 110 ? -3.58 -0.717 -17.344 1 95.56 110 GLN B C 1
ATOM 1900 O O . GLN B 1 110 ? -4.27 -1.695 -17.641 1 95.56 110 GLN B O 1
ATOM 1905 N N . GLU B 1 111 ? -2.549 -0.358 -18.031 1 96.62 111 GLU B N 1
ATOM 1906 C CA . GLU B 1 111 ? -2.027 -1.191 -19.109 1 96.62 111 GLU B CA 1
ATOM 1907 C C . GLU B 1 111 ? -1.695 -2.596 -18.609 1 96.62 111 GLU B C 1
ATOM 1909 O O . GLU B 1 111 ? -2.055 -3.586 -19.25 1 96.62 111 GLU B O 1
ATOM 1914 N N . ASN B 1 112 ? -1.033 -2.658 -17.469 1 97.31 112 ASN B N 1
ATOM 1915 C CA . ASN B 1 112 ? -0.678 -3.943 -16.875 1 97.31 112 ASN B CA 1
ATOM 1916 C C . ASN B 1 112 ? -1.918 -4.758 -16.531 1 97.31 112 ASN B C 1
ATOM 1918 O O . ASN B 1 112 ? -1.963 -5.965 -16.766 1 97.31 112 ASN B O 1
ATOM 1922 N N . ALA B 1 113 ? -2.943 -4.109 -15.945 1 96.69 113 ALA B N 1
ATOM 1923 C CA . ALA B 1 113 ? -4.191 -4.789 -15.602 1 96.69 113 ALA B CA 1
ATOM 1924 C C . ALA B 1 113 ? -4.895 -5.309 -16.859 1 96.69 113 ALA B C 1
ATOM 1926 O O . ALA B 1 113 ? -5.461 -6.406 -16.844 1 96.69 113 ALA B O 1
ATOM 1927 N N . THR B 1 114 ? -4.852 -4.539 -17.891 1 96.31 114 THR B N 1
ATOM 1928 C CA . THR B 1 114 ? -5.473 -4.918 -19.156 1 96.31 114 THR B CA 1
ATOM 1929 C C . THR B 1 114 ? -4.734 -6.094 -19.797 1 96.31 114 THR B C 1
ATOM 1931 O O . THR B 1 114 ? -5.359 -7.055 -20.25 1 96.31 114 THR B O 1
ATOM 1934 N N . ASP B 1 115 ? -3.43 -6.016 -19.844 1 96.12 115 ASP B N 1
ATOM 1935 C CA . ASP B 1 115 ? -2.604 -7.059 -20.453 1 96.12 115 ASP B CA 1
ATOM 1936 C C . ASP B 1 115 ? -2.848 -8.406 -19.781 1 96.12 115 ASP B C 1
ATOM 1938 O O . ASP B 1 115 ? -2.82 -9.445 -20.438 1 96.12 115 ASP B O 1
ATOM 1942 N N . LEU B 1 116 ? -3.098 -8.383 -18.453 1 96.44 116 LEU B N 1
ATOM 1943 C CA . LEU B 1 116 ? -3.283 -9.625 -17.719 1 96.44 116 LEU B CA 1
ATOM 1944 C C . LEU B 1 116 ? -4.766 -9.961 -17.578 1 96.44 116 LEU B C 1
ATOM 1946 O O . LEU B 1 116 ? -5.129 -10.922 -16.891 1 96.44 116 LEU B O 1
ATOM 1950 N N . GLU B 1 117 ? -5.625 -9.141 -18.125 1 95.12 117 GLU B N 1
ATOM 1951 C CA . GLU B 1 117 ? -7.066 -9.359 -18.219 1 95.12 117 GLU B CA 1
ATOM 1952 C C . GLU B 1 117 ? -7.707 -9.352 -16.828 1 95.12 117 GLU B C 1
ATOM 1954 O O . GLU B 1 117 ? -8.578 -10.18 -16.547 1 95.12 117 GLU B O 1
ATOM 1959 N N . VAL B 1 118 ? -7.25 -8.5 -15.938 1 93.69 118 VAL B N 1
ATOM 1960 C CA . VAL B 1 118 ? -7.84 -8.367 -14.609 1 93.69 118 VAL B CA 1
ATOM 1961 C C . VAL B 1 118 ? -8.43 -6.969 -14.445 1 93.69 118 VAL B C 1
ATOM 1963 O O . VAL B 1 118 ? -8.727 -6.539 -13.328 1 93.69 118 VAL B O 1
ATOM 1966 N N . CYS B 1 119 ? -8.664 -6.266 -15.445 1 86.88 119 CYS B N 1
ATOM 1967 C CA . CYS B 1 119 ? -9.102 -4.871 -15.414 1 86.88 119 CYS B CA 1
ATOM 1968 C C . CYS B 1 119 ? -10.531 -4.758 -14.906 1 86.88 119 CYS B C 1
ATOM 1970 O O . CYS B 1 119 ? -10.922 -3.711 -14.383 1 86.88 119 CYS B O 1
ATOM 1972 N N . CYS B 1 120 ? -11.273 -5.766 -14.875 1 84.25 120 CYS B N 1
ATOM 1973 C CA . CYS B 1 120 ? -12.68 -5.734 -14.516 1 84.25 120 CYS B CA 1
ATOM 1974 C C . CYS B 1 120 ? -12.859 -5.445 -13.031 1 84.25 120 CYS B C 1
ATOM 1976 O O . CYS B 1 120 ? -13.867 -4.867 -12.625 1 84.25 120 CYS B O 1
ATOM 1978 N N . CYS B 1 121 ? -11.938 -5.789 -12.25 1 85.44 121 CYS B N 1
ATOM 1979 C CA . CYS B 1 121 ? -12.078 -5.57 -10.812 1 85.44 121 CYS B CA 1
ATOM 1980 C C . CYS B 1 121 ? -11.133 -4.469 -10.336 1 85.44 121 CYS B C 1
ATOM 1982 O O . CYS B 1 121 ? -10.938 -4.293 -9.133 1 85.44 121 CYS B O 1
ATOM 1984 N N . PHE B 1 122 ? -10.586 -3.734 -11.266 1 88.38 122 PHE B N 1
ATOM 1985 C CA . PHE B 1 122 ? -9.57 -2.734 -10.953 1 88.38 122 PHE B CA 1
ATOM 1986 C C . PHE B 1 122 ? -10.125 -1.326 -11.141 1 88.38 122 PHE B C 1
ATOM 1988 O O . PHE B 1 122 ? -10.727 -1.022 -12.172 1 88.38 122 PHE B O 1
ATOM 1995 N N . HIS B 1 123 ? -10.023 -0.5 -10.102 1 87.75 123 HIS B N 1
ATOM 1996 C CA . HIS B 1 123 ? -10.344 0.922 -10.18 1 87.75 123 HIS B CA 1
ATOM 1997 C C . HIS B 1 123 ? -9.102 1.777 -9.938 1 87.75 123 HIS B C 1
ATOM 1999 O O . HIS B 1 123 ? -8.391 1.578 -8.953 1 87.75 123 HIS B O 1
ATOM 2005 N N . PHE B 1 124 ? -8.812 2.645 -10.859 1 87.12 124 PHE B N 1
ATOM 2006 C CA . PHE B 1 124 ? -7.688 3.566 -10.734 1 87.12 124 PHE B CA 1
ATOM 2007 C C . PHE B 1 124 ? -8.164 4.949 -10.32 1 87.12 124 PHE B C 1
ATOM 2009 O O . PHE B 1 124 ? -9.133 5.477 -10.883 1 87.12 124 PHE B O 1
ATOM 2016 N N . GLN B 1 125 ? -7.535 5.461 -9.398 1 85.62 125 GLN B N 1
ATOM 2017 C CA . GLN B 1 125 ? -7.898 6.785 -8.906 1 85.62 125 GLN B CA 1
ATOM 2018 C C . GLN B 1 125 ? -6.691 7.719 -8.906 1 85.62 125 GLN B C 1
ATOM 2020 O O . GLN B 1 125 ? -5.691 7.453 -8.242 1 85.62 125 GLN B O 1
ATOM 2025 N N . LEU B 1 126 ? -6.828 8.742 -9.75 1 85.5 126 LEU B N 1
ATOM 2026 C CA . LEU B 1 126 ? -5.805 9.781 -9.75 1 85.5 126 LEU B CA 1
ATOM 2027 C C . LEU B 1 126 ? -6.035 10.766 -8.602 1 85.5 126 LEU B C 1
ATOM 2029 O O . LEU B 1 126 ? -7.133 11.312 -8.453 1 85.5 126 LEU B O 1
ATOM 2033 N N . GLN B 1 127 ? -5.059 10.805 -7.738 1 78.62 127 GLN B N 1
ATOM 2034 C CA . GLN B 1 127 ? -5.102 11.836 -6.703 1 78.62 127 GLN B CA 1
ATOM 2035 C C . GLN B 1 127 ? -4.289 13.062 -7.109 1 78.62 127 GLN B C 1
ATOM 2037 O O . GLN B 1 127 ? -3.07 12.977 -7.281 1 78.62 127 GLN B O 1
ATOM 2042 N N . GLN B 1 128 ? -4.992 14.008 -7.547 1 64.31 128 GLN B N 1
ATOM 2043 C CA . GLN B 1 128 ? -4.305 15.234 -7.949 1 64.31 128 GLN B CA 1
ATOM 2044 C C . GLN B 1 128 ? -3.758 15.977 -6.738 1 64.31 128 GLN B C 1
ATOM 2046 O O . GLN B 1 128 ? -4.477 16.203 -5.758 1 64.31 128 GLN B O 1
ATOM 2051 N N . LEU B 1 129 ? -2.498 15.82 -6.426 1 55.53 129 LEU B N 1
ATOM 2052 C CA . LEU B 1 129 ? -1.914 16.609 -5.348 1 55.53 129 LEU B CA 1
ATOM 2053 C C . LEU B 1 129 ? -2.15 18.094 -5.574 1 55.53 129 LEU B C 1
ATOM 2055 O O . LEU B 1 129 ? -1.97 18.594 -6.684 1 55.53 129 LEU B O 1
ATOM 2059 N N . LEU B 1 130 ? -3.178 18.625 -5.066 1 45.19 130 LEU B N 1
ATOM 2060 C CA . LEU B 1 130 ? -3.182 20.078 -5.082 1 45.19 130 LEU B CA 1
ATOM 2061 C C . LEU B 1 130 ? -1.796 20.625 -4.762 1 45.19 130 LEU B C 1
ATOM 2063 O O . LEU B 1 130 ? -1.376 20.625 -3.6 1 45.19 130 LEU B O 1
ATOM 2067 N N . LEU B 1 131 ? -0.727 20.141 -5.402 1 40.22 131 LEU B N 1
ATOM 2068 C CA . LEU B 1 131 ? 0.468 20.938 -5.137 1 40.22 131 LEU B CA 1
ATOM 2069 C C . LEU B 1 131 ? 0.123 22.406 -5.012 1 40.22 131 LEU B C 1
ATOM 2071 O O . LEU B 1 131 ? -0.423 23.016 -5.945 1 40.22 131 LEU B O 1
ATOM 2075 N N . SER B 1 132 ? -0.462 22.859 -4.129 1 37.41 132 SER B N 1
ATOM 2076 C CA . SER B 1 132 ? -0.431 24.312 -3.992 1 37.41 132 SER B CA 1
ATOM 2077 C C . SER B 1 132 ? 0.804 24.906 -4.664 1 37.41 132 SER B C 1
ATOM 2079 O O . SER B 1 132 ? 1.812 24.219 -4.84 1 37.41 132 SER B O 1
ATOM 2081 N N . GLU B 1 133 ? 0.645 26.109 -5.297 1 36.53 133 GLU B N 1
ATOM 2082 C CA . GLU B 1 133 ? 1.514 27.172 -5.805 1 36.53 133 GLU B CA 1
ATOM 2083 C C . GLU B 1 133 ? 2.775 27.297 -4.957 1 36.53 133 GLU B C 1
ATOM 2085 O O . GLU B 1 133 ? 3.453 28.328 -5 1 36.53 133 GLU B O 1
ATOM 2090 N N . ALA B 1 134 ? 3.18 26.594 -4.137 1 35.88 134 ALA B N 1
ATOM 2091 C CA . ALA B 1 134 ? 4.395 27.234 -3.639 1 35.88 134 ALA B CA 1
ATOM 2092 C C . ALA B 1 134 ? 5.309 27.656 -4.789 1 35.88 134 ALA B C 1
ATOM 2094 O O . ALA B 1 134 ? 5.41 28.844 -5.113 1 35.88 134 ALA B O 1
ATOM 2095 N N . ASN B 1 135 ? 6.852 27.219 -4.688 1 34.09 135 ASN B N 1
ATOM 2096 C CA . ASN B 1 135 ? 7.914 28.047 -5.23 1 34.09 135 ASN B CA 1
ATOM 2097 C C . ASN B 1 135 ? 8.008 27.922 -6.75 1 34.09 135 ASN B C 1
ATOM 2099 O O . ASN B 1 135 ? 8.523 26.922 -7.262 1 34.09 135 ASN B O 1
ATOM 2103 N N . LYS B 1 136 ? 7.035 28.156 -7.621 1 31.75 136 LYS B N 1
ATOM 2104 C CA . LYS B 1 136 ? 7.609 28.656 -8.867 1 31.75 136 LYS B CA 1
ATOM 2105 C C . LYS B 1 136 ? 8.828 29.531 -8.602 1 31.75 136 LYS B C 1
ATOM 2107 O O . LYS B 1 136 ? 8.734 30.516 -7.879 1 31.75 136 LYS B O 1
ATOM 2112 N N . PRO B 1 137 ? 10.086 28.969 -8.727 1 28.75 137 PRO B N 1
ATOM 2113 C CA . PRO B 1 137 ? 11.039 30.078 -8.828 1 28.75 137 PRO B CA 1
ATOM 2114 C C . PRO B 1 137 ? 10.578 31.156 -9.82 1 28.75 137 PRO B C 1
ATOM 2116 O O . PRO B 1 137 ? 9.898 30.844 -10.797 1 28.75 137 PRO B O 1
ATOM 2119 N N . SER B 1 138 ? 9.984 32.219 -9.344 1 27.14 138 SER B N 1
ATOM 2120 C CA . SER B 1 138 ? 10.109 33.406 -10.203 1 27.14 138 SER B CA 1
ATOM 2121 C C . SER B 1 138 ? 11.383 33.344 -11.039 1 27.14 138 SER B C 1
ATOM 2123 O O . SER B 1 138 ? 12.484 33.438 -10.516 1 27.14 138 SER B O 1
ATOM 2125 N N . TYR B 1 139 ? 11.406 32.625 -12.188 1 20.86 139 TYR B N 1
ATOM 2126 C CA . TYR B 1 139 ? 12.344 33.219 -13.133 1 20.86 139 TYR B CA 1
ATOM 2127 C C . TYR B 1 139 ? 11.844 34.562 -13.617 1 20.86 139 TYR B C 1
ATOM 2129 O O . TYR B 1 139 ? 10.633 34.812 -13.672 1 20.86 139 TYR B O 1
#

Nearest PDB structures (foldseek):
  6h2v-assembly2_C  TM=9.146E-01  e=6.464E-12  Homo sapiens
  6h2v-assembly1_A  TM=9.147E-01  e=1.395E-11  Homo sapiens
  6h2u-assembly1_A  TM=9.399E-01  e=2.824E-11  Homo sapiens
  8zc8-assembly1_B  TM=7.041E-01  e=3.320E-05  Streptomyces caespitosus
  8zc7-assembly1_A  TM=5.908E-01  e=1.190E-05  Streptomyces caespitosus

pLDDT: mean 83.03, std 18.2, range [20.39, 97.62]

InterPro domains:
  IPR029063 S-adenosyl-L-methionine-dependent methyltransferase superfamily [G3DSA:3.40.50.150] (20-134)
  IPR029063 S-adenosyl-L-methionine-dependent methyltransferase superfamily [SSF53335] (29-120)
  IPR051720 rRNA N6-Adenosine-Methyltransferase/Polyamine Synthase [PTHR23290] (23-119)

Solvent-accessible surface area (backbone atoms only — not comparable to full-atom values): 15657 Å² total; per-residue (Å²): 137,82,80,72,77,74,70,72,51,71,66,52,48,52,49,47,50,50,50,52,48,49,48,52,46,51,50,46,24,52,57,50,63,68,49,63,66,77,89,73,63,47,68,93,73,66,55,71,80,71,51,32,68,60,43,32,46,52,51,48,48,40,33,75,75,63,58,66,27,49,69,26,77,44,58,30,80,67,29,41,42,22,59,63,46,44,51,36,41,77,54,45,24,56,33,31,37,35,29,30,65,47,65,68,32,48,51,37,18,48,50,39,22,49,76,70,70,44,44,87,40,52,43,81,42,80,40,74,64,77,67,68,78,69,82,66,71,82,122,137,82,82,73,76,74,70,71,50,72,67,51,47,51,49,48,50,50,48,50,48,49,48,53,45,49,49,47,24,52,57,50,62,67,49,62,66,77,89,74,62,45,68,94,72,66,55,71,81,72,50,30,68,58,45,32,48,53,52,48,48,40,32,74,74,62,58,67,28,49,69,27,79,44,56,31,80,67,28,42,42,21,59,62,45,44,52,35,41,77,53,45,25,54,33,30,38,34,29,30,65,48,66,68,32,48,51,38,18,49,50,40,23,50,77,71,69,44,44,89,38,50,44,79,43,79,40,75,62,77,66,67,77,68,82,67,73,81,122

Foldseek 3Di:
DDPPPPDDDPVRVVVVVVVVLVVVLVVQLVLLQPADADPDDDVVQPADDDHSNVLSVVVSCCCVVPVDQAQAEEEAEQCFLNSNQLSSLVSHGQAYEYEGQDPVRQVSVCVSCVVVVSNVRYHYDHDPPCPPPDPPPPD/DDPPPPDDDPVVVVVVVVVVLVVVLVVQLVLLQPADADPDDDVVQPADDDHSNCLSVVVSCCCVVPVDQAQAEEEAEQCFLNSNQLSSLVSHGQAYEYEGQDPVRQVSVCVSCVVVVSNVRYHYDHDPPCPDPDCPPPD

Sequence (278 aa):
AGREGTSPTPRRRRRRRGEEEEMKLKQLEGLLGGLTQFSDPKVELEQYATGPHIASRMLYTAENSFDDISGKVVADFGCGCGTLAVASALLDAEHVTGIDIDLQSLELAQENATDLEVCCCFHFQLQQLLLSEANKPSYAGREGTSPTPRRRRRRRGEEEEMKLKQLEGLLGGLTQFSDPKVELEQYATGPHIASRMLYTAENSFDDISGKVVADFGCGCGTLAVASALLDAEHVTGIDIDLQSLELAQENATDLEVCCCFHFQLQQLLLSEANKPSY